Protein AF-A0A0R0GDM1-F1 (afdb_monomer_lite)

Organism: Glycine max (NCBI:txid3847)

pLDDT: mean 88.48, std 14.06, range [34.94, 98.19]

Structure (mmCIF, N/CA/C/O backbone):
data_AF-A0A0R0GDM1-F1
#
_entry.id   AF-A0A0R0GDM1-F1
#
loop_
_atom_site.group_PDB
_atom_site.id
_atom_site.type_symbol
_atom_site.label_atom_id
_atom_site.label_alt_id
_atom_site.label_comp_id
_atom_site.label_asym_id
_atom_site.label_entity_id
_atom_site.label_seq_id
_atom_site.pdbx_PDB_ins_code
_atom_site.Cartn_x
_atom_site.Cartn_y
_atom_site.Cartn_z
_atom_site.occupancy
_atom_site.B_iso_or_equiv
_atom_site.auth_seq_id
_atom_site.auth_comp_id
_atom_site.auth_asym_id
_atom_site.auth_atom_id
_atom_site.pdbx_PDB_model_num
ATOM 1 N N . MET A 1 1 ? -1.460 21.403 3.086 1.00 43.28 1 MET A N 1
ATOM 2 C CA . MET A 1 1 ? -0.921 21.808 1.763 1.00 43.28 1 MET A CA 1
ATOM 3 C C . MET A 1 1 ? 0.591 21.596 1.624 1.00 43.28 1 MET A C 1
ATOM 5 O O . MET A 1 1 ? 0.997 20.978 0.650 1.00 43.28 1 MET A O 1
ATOM 9 N N . GLY A 1 2 ? 1.433 22.015 2.585 1.00 54.34 2 GLY A N 1
ATOM 10 C CA . GLY A 1 2 ? 2.901 21.867 2.478 1.00 54.34 2 GLY A CA 1
ATOM 11 C C . GLY A 1 2 ? 3.421 20.425 2.323 1.00 54.34 2 GLY A C 1
ATOM 12 O O . GLY A 1 2 ? 4.340 20.188 1.543 1.00 54.34 2 GLY A O 1
ATOM 13 N N . ASN A 1 3 ? 2.791 19.447 2.987 1.00 66.56 3 ASN A N 1
ATOM 14 C CA . ASN A 1 3 ? 3.249 18.0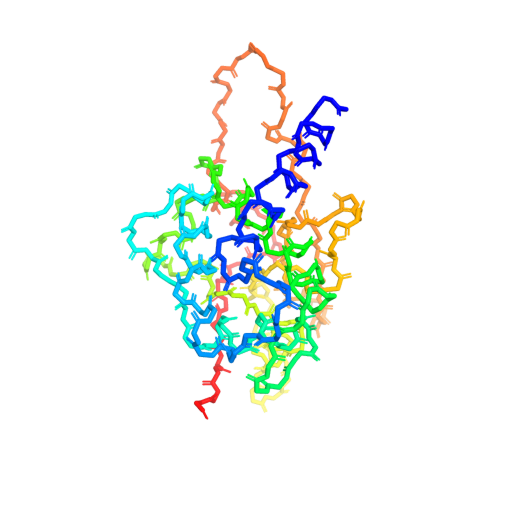50 2.949 1.00 66.56 3 ASN A CA 1
ATOM 15 C C . ASN A 1 3 ? 3.087 17.386 1.577 1.00 66.56 3 ASN A C 1
ATOM 17 O O . ASN A 1 3 ? 3.971 16.641 1.175 1.00 66.56 3 ASN A O 1
ATOM 21 N N . GLN A 1 4 ? 2.008 17.673 0.841 1.00 71.75 4 GLN A N 1
ATOM 22 C CA . GLN A 1 4 ? 1.784 17.089 -0.488 1.00 71.75 4 GLN A CA 1
ATOM 23 C C . GLN A 1 4 ? 2.792 17.615 -1.514 1.00 71.75 4 GLN A C 1
ATOM 25 O O . GLN A 1 4 ? 3.320 16.841 -2.305 1.00 71.75 4 GLN A O 1
ATOM 30 N N . ILE A 1 5 ? 3.117 18.912 -1.465 1.00 77.62 5 ILE A N 1
ATOM 31 C CA . ILE A 1 5 ? 4.129 19.513 -2.348 1.00 77.62 5 ILE A CA 1
ATOM 32 C C . ILE A 1 5 ? 5.517 18.948 -2.028 1.00 77.62 5 ILE A C 1
ATOM 34 O O . ILE A 1 5 ? 6.269 18.602 -2.939 1.00 77.62 5 ILE A O 1
ATOM 38 N N . LEU A 1 6 ? 5.864 18.840 -0.740 1.00 79.31 6 LEU A N 1
ATOM 39 C CA . LEU A 1 6 ? 7.138 18.256 -0.324 1.00 79.31 6 LEU A CA 1
ATOM 40 C C . LEU A 1 6 ? 7.239 16.781 -0.735 1.00 79.31 6 LEU A C 1
ATOM 42 O O . LEU A 1 6 ? 8.280 16.370 -1.245 1.00 79.31 6 LEU A O 1
ATOM 46 N N . LEU A 1 7 ? 6.158 16.014 -0.559 1.00 85.69 7 LEU A N 1
ATOM 47 C CA . LEU A 1 7 ? 6.069 14.623 -1.000 1.00 85.69 7 LEU A CA 1
ATOM 48 C C . LEU A 1 7 ? 6.257 14.513 -2.512 1.00 85.69 7 LEU A C 1
ATOM 50 O O . LEU A 1 7 ? 7.096 13.735 -2.943 1.00 85.69 7 LEU A O 1
ATOM 54 N N . ALA A 1 8 ? 5.562 15.329 -3.309 1.00 90.44 8 ALA A N 1
ATOM 55 C CA . ALA A 1 8 ? 5.689 15.312 -4.767 1.00 90.44 8 ALA A CA 1
ATOM 56 C C . ALA A 1 8 ? 7.124 15.621 -5.226 1.00 90.44 8 ALA A C 1
ATOM 58 O O . ALA A 1 8 ? 7.670 14.922 -6.078 1.00 90.44 8 ALA A O 1
ATOM 59 N N . LYS A 1 9 ? 7.775 16.627 -4.622 1.00 92.06 9 LYS A N 1
ATOM 60 C CA . LYS A 1 9 ? 9.171 16.970 -4.942 1.00 92.06 9 LYS A CA 1
ATOM 61 C C . LYS A 1 9 ? 10.131 15.818 -4.653 1.00 92.06 9 LYS A C 1
ATOM 63 O O . LYS A 1 9 ? 11.017 15.559 -5.465 1.00 92.06 9 LYS A O 1
ATOM 68 N N . ARG A 1 10 ? 9.979 15.149 -3.506 1.00 94.56 10 ARG A N 1
ATOM 69 C CA . ARG A 1 10 ? 10.841 14.015 -3.156 1.00 94.56 10 ARG A CA 1
ATOM 70 C C . ARG A 1 10 ? 10.525 12.784 -4.003 1.00 94.56 10 ARG A C 1
ATOM 72 O O . ARG A 1 10 ? 11.458 12.201 -4.526 1.00 94.56 10 ARG A O 1
ATOM 79 N N . LEU A 1 11 ? 9.250 12.483 -4.254 1.00 95.94 11 LEU A N 1
ATOM 80 C CA . LEU A 1 11 ? 8.819 11.404 -5.150 1.00 95.94 11 LEU A CA 1
ATOM 81 C C . LEU A 1 11 ? 9.495 11.522 -6.519 1.00 95.94 11 LEU A C 1
ATOM 83 O O . LEU A 1 11 ? 10.129 10.571 -6.969 1.00 95.94 11 LEU A O 1
ATOM 87 N N . ILE A 1 12 ? 9.412 12.697 -7.155 1.00 96.44 12 ILE A N 1
ATOM 88 C CA . ILE A 1 12 ? 10.010 12.931 -8.478 1.00 96.44 12 ILE A CA 1
ATOM 89 C C . ILE A 1 12 ? 11.534 12.803 -8.413 1.00 96.44 12 ILE A C 1
ATOM 91 O O . ILE A 1 12 ? 12.134 12.125 -9.249 1.00 96.44 12 ILE A O 1
ATOM 95 N N . LYS A 1 13 ? 12.170 13.438 -7.420 1.00 96.81 13 LYS A N 1
ATOM 96 C CA . LYS A 1 13 ? 13.630 13.421 -7.262 1.00 96.81 13 LYS A CA 1
ATOM 97 C C . LYS A 1 13 ? 14.154 12.003 -7.032 1.00 96.81 13 LYS A C 1
ATOM 99 O O . LYS A 1 13 ? 15.065 11.571 -7.734 1.00 96.81 13 LYS A O 1
ATOM 104 N N . ASP A 1 14 ? 13.589 11.303 -6.058 1.00 97.06 14 ASP A N 1
ATOM 105 C CA . ASP A 1 14 ? 14.031 9.980 -5.631 1.00 97.06 14 ASP A CA 1
ATOM 106 C C . ASP A 1 14 ? 13.776 8.952 -6.743 1.00 97.06 14 ASP A C 1
ATOM 108 O O . ASP A 1 14 ? 14.669 8.173 -7.060 1.00 97.06 14 ASP A O 1
ATOM 112 N N . GLY A 1 15 ? 12.626 9.031 -7.425 1.00 97.25 15 GLY A N 1
ATOM 113 C CA . GLY A 1 15 ? 12.310 8.165 -8.565 1.00 97.25 15 GLY A CA 1
ATOM 114 C C . GLY A 1 15 ? 13.238 8.383 -9.757 1.00 97.25 15 GLY A C 1
ATOM 115 O O . GLY A 1 15 ? 13.769 7.426 -10.310 1.00 97.25 15 GLY A O 1
ATOM 116 N N . THR A 1 16 ? 13.502 9.644 -10.116 1.00 96.44 16 THR A N 1
ATOM 117 C CA . THR A 1 16 ? 14.433 9.975 -11.211 1.00 96.44 16 THR A CA 1
ATOM 118 C C . THR A 1 16 ? 15.841 9.467 -10.912 1.00 96.44 16 THR A C 1
ATOM 120 O O . THR A 1 16 ? 16.521 8.954 -11.800 1.00 96.44 16 THR A O 1
ATOM 123 N N . ASN A 1 17 ? 16.293 9.619 -9.666 1.00 96.75 17 ASN A N 1
ATOM 124 C CA . ASN A 1 17 ? 17.609 9.149 -9.250 1.00 96.75 17 ASN A CA 1
ATOM 125 C C . ASN A 1 17 ? 17.688 7.621 -9.273 1.00 96.75 17 ASN A C 1
ATOM 127 O O . ASN A 1 17 ? 18.646 7.089 -9.824 1.00 96.75 17 ASN A O 1
ATOM 131 N N . LEU A 1 18 ? 16.676 6.933 -8.736 1.00 97.25 18 LEU A N 1
ATOM 132 C CA . LEU A 1 18 ? 16.619 5.474 -8.736 1.00 97.25 18 LEU A CA 1
ATOM 133 C C . LEU A 1 18 ? 16.630 4.921 -10.166 1.00 97.25 18 LEU A C 1
ATOM 135 O O . LEU A 1 18 ? 17.453 4.070 -10.485 1.00 97.25 18 LEU A O 1
ATOM 139 N N . TRP A 1 19 ? 15.797 5.463 -11.059 1.00 97.12 19 TRP A N 1
ATOM 140 C CA . TRP A 1 19 ? 15.777 5.036 -12.459 1.00 97.12 19 TRP A CA 1
ATOM 141 C C . TRP A 1 19 ? 17.130 5.221 -13.155 1.00 97.12 19 TRP A C 1
ATOM 143 O O . TRP A 1 19 ? 17.597 4.313 -13.836 1.00 97.12 19 TRP A O 1
ATOM 153 N N . LYS A 1 20 ? 17.803 6.361 -12.947 1.00 95.38 20 LYS A N 1
ATOM 154 C CA . LYS A 1 20 ? 19.138 6.614 -13.518 1.00 95.38 20 LYS A CA 1
ATOM 155 C C . LYS A 1 20 ? 20.203 5.644 -13.011 1.00 95.38 20 LYS A C 1
ATOM 157 O O . LYS A 1 20 ? 21.112 5.322 -13.766 1.00 95.38 20 LYS A O 1
ATOM 162 N N . VAL A 1 21 ? 20.113 5.212 -11.753 1.00 94.44 21 VAL A N 1
ATOM 163 C CA . VAL A 1 21 ? 21.033 4.216 -11.184 1.00 94.44 21 VAL A CA 1
ATOM 164 C C . VAL A 1 21 ? 20.770 2.843 -11.795 1.00 94.44 21 VAL A C 1
ATOM 166 O O . VAL A 1 21 ? 21.705 2.203 -12.266 1.00 94.44 21 VAL A O 1
ATOM 169 N N . MET A 1 22 ? 19.505 2.421 -11.853 1.00 94.88 22 MET A N 1
ATOM 170 C CA . MET A 1 22 ? 19.143 1.101 -12.380 1.00 94.88 22 MET A CA 1
ATOM 171 C C . MET A 1 22 ? 19.324 0.996 -13.902 1.00 94.88 22 MET A C 1
ATOM 173 O O . MET A 1 22 ? 19.661 -0.065 -14.420 1.00 94.88 22 MET A O 1
ATOM 177 N N . SER A 1 23 ? 19.100 2.091 -14.632 1.00 94.44 23 SER A N 1
ATOM 178 C CA . SER A 1 23 ? 19.230 2.157 -16.087 1.00 94.44 23 SER A CA 1
ATOM 179 C C . SER A 1 23 ? 19.927 3.457 -16.538 1.00 94.44 23 SER A C 1
ATOM 181 O O . SER A 1 23 ? 19.282 4.380 -17.055 1.00 94.44 23 SER A O 1
ATOM 183 N N . PRO A 1 24 ? 21.270 3.524 -16.439 1.00 86.69 24 PRO A N 1
ATOM 184 C CA . PRO A 1 24 ? 22.047 4.710 -16.817 1.00 86.69 24 PRO A CA 1
ATOM 185 C C . PRO A 1 24 ? 21.871 5.145 -18.280 1.00 86.69 24 PRO A C 1
ATOM 187 O O . PRO A 1 24 ? 21.912 6.333 -18.585 1.00 86.69 24 PRO A O 1
ATOM 190 N N . ASN A 1 25 ? 21.632 4.183 -19.175 1.00 87.88 25 ASN A N 1
ATOM 191 C CA . ASN A 1 25 ? 21.468 4.395 -20.619 1.00 87.88 25 ASN A CA 1
ATOM 192 C C . ASN A 1 25 ? 19.997 4.323 -21.078 1.00 87.88 25 ASN A C 1
ATOM 194 O O . ASN A 1 25 ? 19.732 4.197 -22.269 1.00 87.88 25 ASN A O 1
ATOM 198 N N . ASN A 1 26 ? 19.040 4.375 -20.145 1.00 83.31 26 ASN A N 1
ATOM 199 C CA . ASN A 1 26 ? 17.603 4.235 -20.418 1.00 83.31 26 ASN A CA 1
ATOM 200 C C . ASN A 1 26 ? 17.198 2.928 -21.144 1.00 83.31 26 ASN A C 1
ATOM 202 O O . ASN A 1 26 ? 16.260 2.913 -21.940 1.00 83.31 26 ASN A O 1
ATOM 206 N N . HIS A 1 27 ? 17.915 1.834 -20.879 1.00 89.19 27 HIS A N 1
ATOM 207 C CA . HIS A 1 27 ? 17.562 0.505 -21.367 1.00 89.19 27 HIS A CA 1
ATOM 208 C C . HIS A 1 27 ? 16.444 -0.117 -20.528 1.00 89.19 27 HIS A C 1
ATOM 210 O O . HIS A 1 27 ? 16.220 0.228 -19.371 1.00 89.19 27 HIS A O 1
ATOM 216 N N . HIS A 1 28 ? 15.765 -1.100 -21.108 1.00 93.75 28 HIS A N 1
ATOM 217 C CA . HIS A 1 28 ? 14.852 -1.937 -20.347 1.00 93.75 28 HIS A CA 1
ATOM 218 C C . HIS A 1 28 ? 15.646 -2.827 -19.387 1.00 93.75 28 HIS A C 1
ATOM 220 O O . HIS A 1 28 ? 16.652 -3.424 -19.776 1.00 93.75 28 HIS A O 1
ATOM 226 N N . ILE A 1 29 ? 15.183 -2.933 -18.145 1.00 95.25 29 ILE A N 1
ATOM 227 C CA . ILE A 1 29 ? 15.858 -3.711 -17.102 1.00 95.25 29 ILE A CA 1
ATOM 228 C C . ILE A 1 29 ? 15.057 -4.992 -16.863 1.00 95.25 29 ILE A C 1
ATOM 230 O O . ILE A 1 29 ? 13.843 -4.894 -16.689 1.00 95.25 29 ILE A O 1
ATOM 234 N N . PRO A 1 30 ? 15.672 -6.185 -16.815 1.00 96.31 30 PRO A N 1
ATOM 235 C CA . PRO A 1 30 ? 14.983 -7.377 -16.332 1.00 96.31 30 PRO A CA 1
ATOM 236 C C . PRO A 1 30 ? 14.379 -7.131 -14.942 1.00 96.31 30 PRO A C 1
ATOM 238 O O . PRO A 1 30 ? 15.072 -6.638 -14.054 1.00 96.31 30 PRO A O 1
ATOM 241 N N . TRP A 1 31 ? 13.105 -7.471 -14.732 1.00 96.69 31 TRP A N 1
ATOM 242 C CA . TRP A 1 31 ? 12.391 -7.234 -13.471 1.00 96.69 31 TRP A CA 1
ATOM 243 C C . TRP A 1 31 ? 13.176 -7.754 -12.263 1.00 96.69 31 TRP A C 1
ATOM 245 O O . TRP A 1 31 ? 13.327 -7.045 -11.274 1.00 96.69 31 TRP A O 1
ATOM 255 N N . GLU A 1 32 ? 13.735 -8.957 -12.377 1.00 95.25 32 GLU A N 1
ATOM 256 C CA . GLU A 1 32 ? 14.525 -9.611 -11.329 1.00 95.25 32 GLU A CA 1
ATOM 257 C C . GLU A 1 32 ? 15.736 -8.776 -10.889 1.00 95.25 32 GLU A C 1
ATOM 259 O O . GLU A 1 32 ? 16.045 -8.725 -9.701 1.00 95.25 32 GLU A O 1
ATOM 264 N N . ASN A 1 33 ? 16.359 -8.042 -11.816 1.00 94.38 33 ASN A N 1
ATOM 265 C CA . ASN A 1 33 ? 17.487 -7.161 -11.514 1.00 94.38 33 ASN A CA 1
ATOM 266 C C . ASN A 1 33 ? 17.034 -5.857 -10.841 1.00 94.38 33 ASN A C 1
ATOM 268 O O . ASN A 1 33 ? 17.796 -5.260 -10.087 1.00 94.38 33 ASN A O 1
ATOM 272 N N . ALA A 1 34 ? 15.805 -5.405 -11.106 1.00 95.69 34 ALA A N 1
ATOM 273 C CA . ALA A 1 34 ? 15.250 -4.191 -10.508 1.00 95.69 34 ALA A CA 1
ATOM 274 C C . ALA A 1 34 ? 14.719 -4.414 -9.079 1.00 95.69 34 ALA A C 1
ATOM 276 O O . ALA A 1 34 ? 14.646 -3.461 -8.305 1.00 95.69 34 ALA A O 1
ATOM 277 N N . VAL A 1 35 ? 14.350 -5.651 -8.719 1.00 96.12 35 VAL A N 1
ATOM 278 C CA . VAL A 1 35 ? 13.745 -5.992 -7.416 1.00 96.12 35 VAL A CA 1
ATOM 279 C C . VAL A 1 35 ? 14.595 -5.511 -6.241 1.00 96.12 35 VAL A C 1
ATOM 281 O O . VAL A 1 35 ? 14.060 -4.852 -5.352 1.00 96.12 35 VAL A O 1
ATOM 284 N N . TYR A 1 36 ? 15.897 -5.807 -6.256 1.00 95.00 36 TYR A N 1
ATOM 285 C CA . TYR A 1 36 ? 16.806 -5.463 -5.160 1.00 95.00 36 TYR A CA 1
ATOM 286 C C . TYR A 1 36 ? 16.850 -3.945 -4.912 1.00 95.00 36 TYR A C 1
ATOM 288 O O . TYR A 1 36 ? 16.647 -3.481 -3.793 1.00 95.00 36 TYR A O 1
ATOM 296 N N . GLU A 1 37 ? 17.021 -3.163 -5.976 1.00 95.88 37 GLU A N 1
ATOM 297 C CA . GLU A 1 37 ? 17.123 -1.700 -5.913 1.00 95.88 37 GLU A CA 1
ATOM 298 C C . GLU A 1 37 ? 15.801 -1.043 -5.477 1.00 95.88 37 GLU A C 1
ATOM 300 O O . GLU A 1 37 ? 15.782 -0.098 -4.681 1.00 95.88 37 GLU A O 1
ATOM 305 N N . ILE A 1 38 ? 14.670 -1.563 -5.970 1.00 96.81 38 ILE A N 1
ATOM 306 C CA . ILE A 1 38 ? 13.329 -1.104 -5.579 1.00 96.81 38 ILE A CA 1
ATOM 307 C C . ILE A 1 38 ? 13.083 -1.373 -4.092 1.00 96.81 38 ILE A C 1
ATOM 309 O O . ILE A 1 38 ? 12.567 -0.502 -3.385 1.00 96.81 38 ILE A O 1
ATOM 313 N N . GLU A 1 39 ? 13.445 -2.561 -3.614 1.00 96.12 39 GLU A N 1
ATOM 314 C CA . GLU A 1 39 ? 13.302 -2.942 -2.213 1.00 96.12 39 GLU A CA 1
ATOM 315 C C . GLU A 1 39 ? 14.199 -2.103 -1.294 1.00 96.12 39 GLU A C 1
ATOM 317 O O . GLU A 1 39 ? 13.723 -1.599 -0.273 1.00 96.12 39 GLU A O 1
ATOM 322 N N . GLU A 1 40 ? 15.462 -1.880 -1.666 1.00 95.00 40 GLU A N 1
ATOM 323 C CA . GLU A 1 40 ? 16.384 -1.055 -0.881 1.00 95.00 40 GLU A CA 1
ATOM 324 C C . GLU A 1 40 ? 15.848 0.376 -0.721 1.00 95.00 40 GLU A C 1
ATOM 326 O O . GLU A 1 40 ? 15.792 0.912 0.395 1.00 95.00 40 GLU A O 1
ATOM 331 N N . GLN A 1 41 ? 15.371 0.991 -1.813 1.00 96.25 41 GLN A N 1
ATOM 332 C CA . GLN A 1 41 ? 14.764 2.321 -1.724 1.00 96.25 41 GLN A CA 1
ATOM 333 C C . GLN A 1 41 ? 13.456 2.314 -0.934 1.00 96.25 41 GLN A C 1
ATOM 335 O O . GLN A 1 41 ? 13.219 3.244 -0.157 1.00 96.25 41 GLN A O 1
ATOM 340 N N . PHE A 1 42 ? 12.620 1.282 -1.082 1.00 96.56 42 PHE A N 1
ATOM 341 C CA . PHE A 1 42 ? 11.412 1.134 -0.274 1.00 96.56 42 PHE A CA 1
ATOM 342 C C . PHE A 1 42 ? 11.745 1.129 1.222 1.00 96.56 42 PHE A C 1
ATOM 344 O O . PHE A 1 42 ? 11.187 1.940 1.962 1.00 96.56 42 PHE A O 1
ATOM 351 N N . MET A 1 43 ? 12.678 0.281 1.663 1.00 95.56 43 MET A N 1
ATOM 352 C CA . MET A 1 43 ? 13.066 0.164 3.074 1.00 95.56 43 MET A CA 1
ATOM 353 C C . MET A 1 43 ? 13.633 1.476 3.622 1.00 95.56 43 MET A C 1
ATOM 355 O O . MET A 1 43 ? 13.265 1.907 4.721 1.00 95.56 43 MET A O 1
ATOM 359 N N . LYS A 1 44 ? 14.460 2.159 2.822 1.00 95.38 44 LYS A N 1
ATOM 360 C CA . LYS A 1 44 ? 15.020 3.473 3.157 1.00 95.38 44 LYS A CA 1
ATOM 361 C C . LYS A 1 44 ? 13.940 4.537 3.352 1.00 95.38 44 LYS A C 1
ATOM 363 O O . LYS A 1 44 ? 14.022 5.315 4.300 1.00 95.38 44 LYS A O 1
ATOM 368 N N . ILE A 1 45 ? 12.939 4.593 2.470 1.00 95.25 45 ILE A N 1
ATOM 369 C CA . ILE A 1 45 ? 11.842 5.569 2.572 1.00 95.25 45 ILE A CA 1
ATOM 370 C C . ILE A 1 45 ? 10.905 5.206 3.726 1.00 95.25 45 ILE A C 1
ATOM 372 O O . ILE A 1 45 ? 10.498 6.088 4.475 1.00 95.25 45 ILE A O 1
ATOM 376 N N . ALA A 1 46 ? 10.586 3.921 3.882 1.00 94.56 46 ALA A N 1
ATOM 377 C CA . ALA A 1 46 ? 9.694 3.398 4.912 1.00 94.56 46 ALA A CA 1
ATOM 378 C C . ALA A 1 46 ? 10.287 3.441 6.330 1.00 94.56 46 ALA A C 1
ATOM 380 O O . ALA A 1 46 ? 9.585 3.097 7.284 1.00 94.56 46 ALA A O 1
ATOM 381 N N . SER A 1 47 ? 11.554 3.847 6.482 1.00 91.88 47 SER A N 1
ATOM 382 C CA . SER A 1 47 ? 12.299 3.779 7.745 1.00 91.88 47 SER A CA 1
ATOM 383 C C . SER A 1 47 ? 12.172 2.393 8.392 1.00 91.88 47 SER A C 1
ATOM 385 O O . SER A 1 47 ? 11.901 2.267 9.588 1.00 91.88 47 SER A O 1
ATOM 387 N N . CYS A 1 48 ? 12.272 1.339 7.578 1.00 82.50 48 CYS A N 1
ATOM 388 C CA . CYS A 1 48 ? 12.104 -0.045 8.004 1.00 82.50 48 CYS A CA 1
ATOM 389 C C . CYS A 1 48 ? 13.432 -0.790 7.852 1.00 82.50 48 CYS A C 1
ATOM 391 O O . CYS A 1 48 ? 14.018 -0.787 6.775 1.00 82.50 48 CYS A O 1
ATOM 393 N N . CYS A 1 49 ? 13.889 -1.438 8.927 1.00 75.06 49 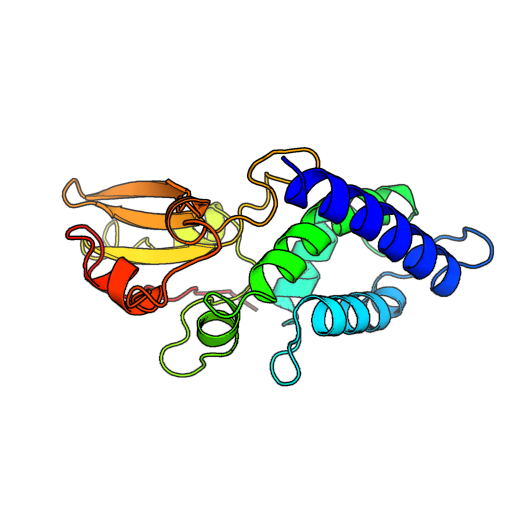CYS A N 1
ATOM 394 C CA . CYS A 1 49 ? 15.158 -2.175 8.939 1.00 75.06 49 CYS A CA 1
ATOM 395 C C . CYS A 1 49 ? 14.981 -3.695 9.076 1.00 75.06 49 CYS A C 1
ATOM 397 O O . CYS A 1 49 ? 15.967 -4.421 9.019 1.00 75.06 49 CYS A O 1
ATOM 399 N N . SER A 1 50 ? 13.759 -4.180 9.323 1.00 81.69 50 SER A N 1
ATOM 400 C CA . SER A 1 50 ? 13.511 -5.580 9.706 1.00 81.69 50 SER A CA 1
ATOM 401 C C . SER A 1 50 ? 12.529 -6.328 8.806 1.00 81.69 50 SER A C 1
ATOM 403 O O . SER A 1 50 ? 12.575 -7.555 8.771 1.00 81.69 50 SER A O 1
ATOM 405 N N . ARG A 1 51 ? 11.644 -5.627 8.087 1.00 89.50 51 ARG A N 1
ATOM 406 C CA . ARG A 1 51 ? 10.637 -6.233 7.209 1.00 89.50 51 ARG A CA 1
ATOM 407 C C . ARG A 1 51 ? 10.900 -5.856 5.752 1.00 89.50 51 ARG A C 1
ATOM 409 O O . ARG A 1 51 ? 10.527 -4.771 5.309 1.00 89.50 51 ARG A O 1
ATOM 416 N N . SER A 1 52 ? 11.497 -6.794 5.027 1.00 91.06 52 SER A N 1
ATOM 417 C CA . SER A 1 52 ? 11.621 -6.768 3.571 1.00 91.06 52 SER A CA 1
ATOM 418 C C . SER A 1 52 ? 10.269 -7.008 2.882 1.00 91.06 52 SER A C 1
ATOM 420 O O . SER A 1 52 ? 9.275 -7.389 3.520 1.00 91.06 52 SER A O 1
ATOM 422 N N . LEU A 1 53 ? 10.213 -6.757 1.575 1.00 94.81 53 LEU A N 1
ATOM 423 C CA . LEU A 1 53 ? 9.051 -7.060 0.751 1.00 94.81 53 LEU A CA 1
ATOM 424 C C . LEU A 1 53 ? 8.967 -8.571 0.528 1.00 94.81 53 LEU A C 1
ATOM 426 O O . LEU A 1 53 ? 9.939 -9.237 0.178 1.00 94.81 53 LEU A O 1
ATOM 430 N N . SER A 1 54 ? 7.777 -9.137 0.719 1.00 94.38 54 SER A N 1
ATOM 431 C CA . SER A 1 54 ? 7.561 -10.550 0.412 1.00 94.38 54 SER A CA 1
ATOM 432 C C . SER A 1 54 ? 7.514 -10.787 -1.106 1.00 94.38 54 SER A C 1
ATOM 434 O O . SER A 1 54 ? 7.189 -9.869 -1.868 1.00 94.38 54 SER A O 1
ATOM 436 N N . PRO A 1 55 ? 7.729 -12.029 -1.582 1.00 94.75 55 PRO A N 1
ATOM 437 C CA . PRO A 1 55 ? 7.524 -12.372 -2.991 1.00 94.75 55 PRO A CA 1
ATOM 438 C C . PRO A 1 55 ? 6.135 -11.981 -3.518 1.00 94.75 55 PRO A C 1
ATOM 440 O O . PRO A 1 55 ? 5.992 -11.582 -4.674 1.00 94.75 55 PRO A O 1
ATOM 443 N N . GLN A 1 56 ? 5.104 -12.044 -2.671 1.00 94.69 56 GLN A N 1
ATOM 444 C CA . GLN A 1 56 ? 3.748 -11.638 -3.036 1.00 94.69 56 GLN A CA 1
ATOM 445 C C . GLN A 1 56 ? 3.612 -10.115 -3.171 1.00 94.69 56 GLN A C 1
ATOM 447 O O . GLN A 1 56 ? 2.924 -9.651 -4.081 1.00 94.69 56 GLN A O 1
ATOM 452 N N . ASP A 1 57 ? 4.300 -9.344 -2.325 1.00 96.38 57 ASP A N 1
ATOM 453 C CA . ASP A 1 57 ? 4.361 -7.883 -2.448 1.00 96.38 57 ASP A CA 1
ATOM 454 C C . ASP A 1 57 ? 5.040 -7.487 -3.765 1.00 96.38 57 ASP A C 1
ATOM 456 O O . ASP A 1 57 ? 4.506 -6.677 -4.523 1.00 96.38 57 ASP A O 1
ATOM 460 N N . LEU A 1 58 ? 6.166 -8.128 -4.091 1.00 96.62 58 LEU A N 1
ATOM 461 C CA . LEU A 1 58 ? 6.895 -7.911 -5.343 1.00 96.62 58 LEU A CA 1
ATOM 462 C C . LEU A 1 58 ? 6.065 -8.305 -6.572 1.00 96.62 58 LEU A C 1
ATOM 464 O O . LEU A 1 58 ? 6.030 -7.570 -7.558 1.00 96.62 58 LEU A O 1
ATOM 468 N N . ASN A 1 59 ? 5.342 -9.427 -6.519 1.00 95.75 59 ASN A N 1
ATOM 469 C CA . ASN A 1 59 ? 4.463 -9.834 -7.615 1.00 95.75 59 ASN A CA 1
ATOM 470 C C . ASN A 1 59 ? 3.316 -8.833 -7.831 1.00 95.75 59 ASN A C 1
ATOM 472 O O . ASN A 1 59 ? 2.952 -8.553 -8.975 1.00 95.75 59 ASN A O 1
ATOM 476 N N . LEU A 1 60 ? 2.765 -8.258 -6.757 1.00 96.06 60 LEU A N 1
ATOM 477 C CA . LEU A 1 60 ? 1.780 -7.188 -6.883 1.00 96.06 60 LEU A CA 1
ATOM 478 C C . LEU A 1 60 ? 2.400 -5.918 -7.478 1.00 96.06 60 LEU A C 1
ATOM 480 O O . LEU A 1 60 ? 1.809 -5.333 -8.383 1.00 96.06 60 LEU A O 1
ATOM 484 N N . LEU A 1 61 ? 3.592 -5.513 -7.031 1.00 97.81 61 LEU A N 1
ATOM 485 C CA . LEU A 1 61 ? 4.296 -4.359 -7.597 1.00 97.81 61 LEU A CA 1
ATOM 486 C C . LEU A 1 61 ? 4.563 -4.531 -9.094 1.00 97.81 61 LEU A C 1
ATOM 488 O O . LEU A 1 61 ? 4.319 -3.602 -9.864 1.00 97.81 61 LEU A O 1
ATOM 492 N N . ARG A 1 62 ? 4.960 -5.732 -9.526 1.00 97.12 62 ARG A N 1
ATOM 493 C CA . ARG A 1 62 ? 5.113 -6.071 -10.947 1.00 97.12 62 ARG A CA 1
ATOM 494 C C . ARG A 1 62 ? 3.808 -5.881 -11.728 1.00 97.12 62 ARG A C 1
ATOM 496 O O . ARG A 1 62 ? 3.810 -5.290 -12.807 1.00 97.12 62 ARG A O 1
ATOM 503 N N . ARG A 1 63 ? 2.673 -6.316 -11.163 1.00 96.69 63 ARG A N 1
ATOM 504 C CA . ARG A 1 63 ? 1.337 -6.107 -11.759 1.00 96.69 63 ARG A CA 1
ATOM 505 C C . ARG A 1 63 ? 0.964 -4.625 -11.837 1.00 96.69 63 ARG A C 1
ATOM 507 O O . ARG A 1 63 ? 0.429 -4.206 -12.857 1.00 96.69 63 ARG A O 1
ATOM 514 N N . ILE A 1 64 ? 1.271 -3.834 -10.806 1.00 97.19 64 ILE A N 1
ATOM 515 C CA . ILE A 1 64 ? 1.035 -2.378 -10.791 1.00 97.19 64 ILE A CA 1
ATOM 516 C C . ILE A 1 64 ? 1.888 -1.671 -11.851 1.00 97.19 64 ILE A C 1
ATOM 518 O O . ILE A 1 64 ? 1.392 -0.793 -12.554 1.00 97.19 64 ILE A O 1
ATOM 522 N N . ALA A 1 65 ? 3.151 -2.077 -12.005 1.00 96.94 65 ALA A N 1
ATOM 523 C CA . ALA A 1 65 ? 4.034 -1.575 -13.055 1.00 96.94 65 ALA A CA 1
ATOM 524 C C . ALA A 1 65 ? 3.488 -1.883 -14.463 1.00 96.94 65 ALA A C 1
ATOM 526 O O . ALA A 1 65 ? 3.757 -1.152 -15.420 1.00 96.94 65 ALA A O 1
ATOM 527 N N . GLY A 1 66 ? 2.727 -2.975 -14.596 1.00 96.31 66 GLY A N 1
ATOM 528 C CA . GLY A 1 66 ? 2.252 -3.494 -15.874 1.00 96.31 66 GLY A CA 1
ATOM 529 C C . GLY A 1 66 ? 3.372 -4.113 -16.712 1.00 96.31 66 GLY A C 1
ATOM 530 O O . GLY A 1 66 ? 3.254 -4.162 -17.934 1.00 96.31 66 GLY A O 1
ATOM 531 N N . CYS A 1 67 ? 4.466 -4.542 -16.076 1.00 95.00 67 CYS A N 1
ATOM 532 C CA . CYS A 1 67 ? 5.576 -5.212 -16.745 1.00 95.00 67 CYS A CA 1
ATOM 533 C C . CYS A 1 67 ? 5.516 -6.731 -16.549 1.00 95.00 67 CYS A C 1
ATOM 535 O O . CYS A 1 67 ? 4.953 -7.225 -15.573 1.00 95.00 67 CYS A O 1
ATOM 537 N N . GLN A 1 68 ? 6.123 -7.468 -17.479 1.00 91.88 68 GLN A N 1
ATOM 538 C CA . GLN A 1 68 ? 6.317 -8.916 -17.369 1.00 91.88 68 GLN A CA 1
ATOM 539 C C . GLN A 1 68 ? 7.774 -9.195 -16.988 1.00 91.88 68 GLN A C 1
ATOM 541 O O . GLN A 1 68 ? 8.135 -9.101 -15.818 1.00 91.88 68 GLN A O 1
ATOM 546 N N . GLU A 1 69 ? 8.620 -9.467 -17.978 1.00 94.62 69 GLU A N 1
ATOM 547 C CA . GLU A 1 69 ? 10.040 -9.773 -17.780 1.00 94.62 69 GLU A CA 1
ATOM 548 C C . GLU A 1 69 ? 10.913 -8.521 -17.712 1.00 94.62 69 GLU A C 1
ATOM 550 O O . GLU A 1 69 ? 11.917 -8.520 -17.011 1.00 94.62 69 GLU A O 1
ATOM 555 N N . TYR A 1 70 ? 10.523 -7.445 -18.400 1.00 96.62 70 TYR A N 1
ATOM 556 C CA . TYR A 1 70 ? 11.319 -6.226 -18.521 1.00 96.62 70 TYR A CA 1
ATOM 557 C C . TYR A 1 70 ? 10.560 -4.995 -18.036 1.00 96.62 70 TYR A C 1
ATOM 559 O O . TYR A 1 70 ? 9.411 -4.768 -18.413 1.00 96.62 70 TYR A O 1
ATOM 567 N N . LEU A 1 71 ? 11.240 -4.180 -17.238 1.00 97.56 71 LEU A N 1
ATOM 568 C CA . LEU A 1 71 ? 10.786 -2.901 -16.722 1.00 97.56 71 LEU A CA 1
ATOM 569 C C . LEU A 1 71 ? 11.273 -1.771 -17.640 1.00 97.56 71 LEU A C 1
ATOM 571 O O . LEU A 1 71 ? 12.477 -1.566 -17.812 1.00 97.56 71 LEU A O 1
ATOM 575 N N . THR A 1 72 ? 10.329 -1.035 -18.223 1.00 96.44 72 THR A N 1
ATOM 576 C CA . THR A 1 72 ? 10.592 0.232 -18.924 1.00 96.44 72 THR A CA 1
ATOM 577 C C . THR A 1 72 ? 10.479 1.416 -17.962 1.00 96.44 72 THR A C 1
ATOM 579 O O . THR A 1 72 ? 9.937 1.274 -16.862 1.00 96.44 72 THR A O 1
ATOM 582 N N . GLN A 1 73 ? 10.920 2.604 -18.388 1.00 96.44 73 GLN A N 1
ATOM 583 C CA . GLN A 1 73 ? 10.753 3.824 -17.594 1.00 96.44 73 GLN A CA 1
ATOM 584 C C . GLN A 1 73 ? 9.273 4.099 -17.282 1.00 96.44 73 GLN A C 1
ATOM 586 O O . GLN A 1 73 ? 8.934 4.423 -16.148 1.00 96.44 73 GLN A O 1
ATOM 591 N N . GLU A 1 74 ? 8.373 3.897 -18.249 1.00 96.62 74 GLU A N 1
ATOM 592 C CA . GLU A 1 74 ? 6.932 4.094 -18.048 1.00 96.62 74 GLU A CA 1
ATOM 593 C C . GLU A 1 74 ? 6.365 3.110 -17.009 1.00 96.62 74 GLU A C 1
ATOM 595 O O . GLU A 1 74 ? 5.566 3.487 -16.148 1.00 96.62 74 GLU A O 1
ATOM 600 N N . ASN A 1 75 ? 6.792 1.842 -17.051 1.00 97.75 75 ASN A N 1
ATOM 601 C CA . ASN A 1 75 ? 6.383 0.855 -16.048 1.00 97.75 75 ASN A CA 1
ATOM 602 C C . ASN A 1 75 ? 6.900 1.230 -14.655 1.00 97.75 75 ASN A C 1
ATOM 604 O O . ASN A 1 75 ? 6.164 1.132 -13.670 1.00 97.75 75 ASN A O 1
ATOM 608 N N . PHE A 1 76 ? 8.157 1.675 -14.579 1.00 98.00 76 PHE A N 1
ATOM 609 C CA . PHE A 1 76 ? 8.756 2.140 -13.337 1.00 98.00 76 PHE A CA 1
ATOM 610 C C . PHE A 1 76 ? 8.002 3.344 -12.770 1.00 98.00 76 PHE A C 1
ATOM 612 O O . PHE A 1 76 ? 7.685 3.348 -11.586 1.00 98.00 76 PHE A O 1
ATOM 619 N N . GLU A 1 77 ? 7.643 4.328 -13.595 1.00 97.19 77 GLU A N 1
ATOM 620 C CA . GLU A 1 77 ? 6.876 5.499 -13.160 1.00 9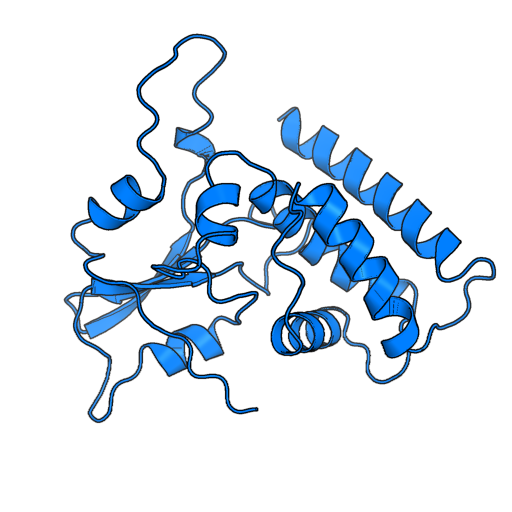7.19 77 GLU A CA 1
ATOM 621 C C . GLU A 1 77 ? 5.509 5.104 -12.579 1.00 97.19 77 GLU A C 1
ATOM 623 O O . GLU A 1 77 ? 5.135 5.604 -11.513 1.00 97.19 77 GLU A O 1
ATOM 628 N N . LYS A 1 78 ? 4.795 4.155 -13.206 1.00 97.75 78 LYS A N 1
ATOM 629 C CA . LYS A 1 78 ? 3.521 3.613 -12.686 1.00 97.75 78 LYS A CA 1
ATOM 630 C C . LYS A 1 78 ? 3.693 2.948 -11.320 1.00 97.75 78 LYS A C 1
ATOM 632 O O . LYS A 1 78 ? 2.933 3.243 -10.394 1.00 97.75 78 LYS A O 1
ATOM 637 N N . LEU A 1 79 ? 4.707 2.091 -11.184 1.00 98.00 79 LEU A N 1
ATOM 638 C CA . LEU A 1 79 ? 5.063 1.446 -9.918 1.00 98.00 79 LEU A CA 1
ATOM 639 C C . LEU A 1 79 ? 5.429 2.478 -8.853 1.00 98.00 79 LEU A C 1
ATOM 641 O O . LEU A 1 79 ? 4.924 2.422 -7.734 1.00 98.00 79 LEU A O 1
ATOM 645 N N . TRP A 1 80 ? 6.281 3.438 -9.198 1.00 98.19 80 TRP A N 1
ATOM 646 C CA . TRP A 1 80 ? 6.840 4.404 -8.263 1.00 98.19 80 TRP A CA 1
ATOM 647 C C . TRP A 1 80 ? 5.790 5.375 -7.733 1.00 98.19 80 TRP A C 1
ATOM 649 O O . TRP A 1 80 ? 5.752 5.658 -6.533 1.00 98.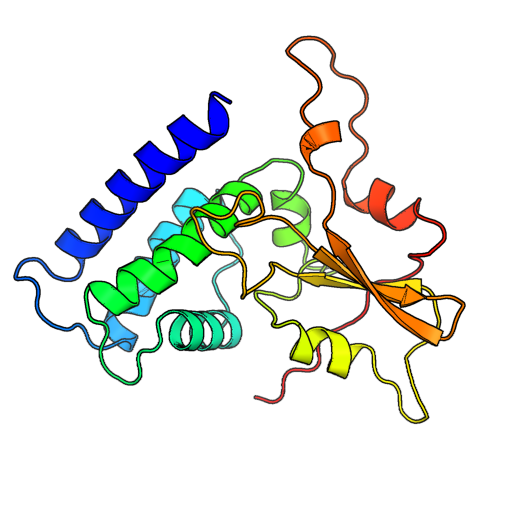19 80 TRP A O 1
ATOM 659 N N . CYS A 1 81 ? 4.875 5.819 -8.599 1.00 97.44 81 CYS A N 1
ATOM 660 C CA . CYS A 1 81 ? 3.747 6.659 -8.202 1.00 97.44 81 CYS A CA 1
ATOM 661 C C . CYS A 1 81 ? 2.818 5.969 -7.193 1.00 97.44 81 CYS A C 1
ATOM 663 O O . CYS A 1 81 ? 2.102 6.658 -6.464 1.00 97.44 81 CYS A O 1
ATOM 665 N N . TRP A 1 82 ? 2.821 4.635 -7.128 1.00 98.00 82 TRP A N 1
ATOM 666 C CA . TRP A 1 82 ? 2.103 3.879 -6.104 1.00 98.00 82 TRP A CA 1
ATOM 667 C C . TRP A 1 82 ? 2.966 3.577 -4.871 1.00 98.00 82 TRP A C 1
ATOM 669 O O . TRP A 1 82 ? 2.548 3.832 -3.742 1.00 98.00 82 TRP A O 1
ATOM 679 N N . LEU A 1 83 ? 4.183 3.067 -5.080 1.00 97.94 83 LEU A N 1
ATOM 680 C CA . LEU A 1 83 ? 5.069 2.592 -4.018 1.00 97.94 83 LEU A CA 1
ATOM 681 C C . LEU A 1 83 ? 5.562 3.727 -3.118 1.00 97.94 83 LEU A C 1
ATOM 683 O O . LEU A 1 83 ? 5.611 3.563 -1.900 1.00 97.94 83 LEU A O 1
ATOM 687 N N . TYR A 1 84 ? 5.905 4.884 -3.689 1.00 97.19 84 TYR A N 1
ATOM 688 C CA . TYR A 1 84 ? 6.493 5.978 -2.918 1.00 97.19 84 TYR A CA 1
ATOM 689 C C . TYR A 1 84 ? 5.540 6.540 -1.852 1.00 97.19 84 TYR A C 1
ATOM 691 O O . TYR A 1 84 ? 5.945 6.628 -0.690 1.00 97.19 84 TYR A O 1
ATOM 699 N N . PRO A 1 85 ? 4.271 6.882 -2.168 1.00 94.94 85 PRO A N 1
ATOM 700 C CA . PRO A 1 85 ? 3.318 7.299 -1.142 1.00 94.94 85 PRO A CA 1
ATOM 701 C C . PRO A 1 85 ? 3.089 6.235 -0.062 1.00 94.94 85 PRO A C 1
ATOM 703 O O . PRO A 1 85 ? 2.994 6.583 1.113 1.00 94.94 85 PRO A O 1
ATOM 706 N N . VAL A 1 86 ? 3.042 4.951 -0.436 1.00 95.62 86 VAL A N 1
ATOM 707 C CA . VAL A 1 86 ? 2.898 3.837 0.518 1.00 95.62 86 VAL A CA 1
ATOM 708 C C . VAL A 1 86 ? 4.095 3.784 1.469 1.00 95.62 86 VAL A C 1
ATOM 710 O O . VAL A 1 86 ? 3.908 3.807 2.684 1.00 95.62 86 VAL A O 1
ATOM 713 N N . ALA A 1 87 ? 5.320 3.798 0.940 1.00 95.81 87 ALA A N 1
ATOM 714 C CA . ALA A 1 87 ? 6.541 3.806 1.743 1.00 95.81 87 ALA A CA 1
ATOM 715 C C . ALA A 1 87 ? 6.588 5.020 2.685 1.00 95.81 87 ALA A C 1
ATOM 717 O O . ALA A 1 87 ? 6.873 4.890 3.872 1.00 95.81 87 ALA A O 1
ATOM 718 N N . PHE A 1 88 ? 6.229 6.202 2.184 1.00 93.06 88 PHE A N 1
ATOM 719 C CA . PHE A 1 88 ? 6.203 7.430 2.975 1.00 93.06 88 PHE A CA 1
ATOM 720 C C . PHE A 1 88 ? 5.172 7.408 4.111 1.00 93.06 88 PHE A C 1
ATOM 722 O O . PHE A 1 88 ? 5.397 7.996 5.170 1.00 93.06 88 PHE A O 1
ATOM 729 N N . ILE A 1 89 ? 4.020 6.769 3.903 1.00 91.12 89 ILE A N 1
ATOM 730 C CA . ILE A 1 89 ? 3.026 6.579 4.964 1.00 91.12 89 ILE A CA 1
ATOM 731 C C . ILE A 1 89 ? 3.519 5.544 5.979 1.00 91.12 89 ILE A C 1
ATOM 733 O O . ILE A 1 89 ? 3.364 5.765 7.179 1.00 91.12 89 ILE A O 1
ATOM 737 N N . ILE A 1 90 ? 4.184 4.476 5.529 1.00 93.19 90 ILE A N 1
ATOM 738 C CA . ILE A 1 90 ? 4.804 3.483 6.419 1.00 93.19 90 ILE A CA 1
ATOM 739 C C . ILE A 1 90 ? 5.898 4.096 7.293 1.00 93.19 90 ILE A C 1
ATOM 741 O O . ILE A 1 90 ? 6.032 3.706 8.448 1.00 93.19 90 ILE A O 1
ATOM 745 N N . SER A 1 91 ? 6.618 5.105 6.802 1.00 92.06 91 SER A N 1
ATOM 746 C CA . SER A 1 91 ? 7.666 5.802 7.559 1.00 92.06 91 SER A CA 1
ATOM 747 C C . SER A 1 91 ? 7.161 6.582 8.780 1.00 92.06 91 SER A C 1
ATOM 749 O O . SER A 1 91 ? 7.959 7.215 9.471 1.00 92.06 91 SER A O 1
ATOM 751 N N . ARG A 1 92 ? 5.845 6.645 9.005 1.00 88.81 92 ARG A N 1
ATOM 752 C CA . ARG A 1 92 ? 5.236 7.411 10.095 1.00 88.81 92 ARG A CA 1
ATOM 753 C C . ARG A 1 92 ? 5.160 6.593 11.368 1.00 88.81 92 ARG A C 1
ATOM 755 O O . ARG A 1 92 ? 4.761 5.436 11.321 1.00 88.81 92 ARG A O 1
ATOM 762 N N . ASP A 1 93 ? 5.416 7.239 12.502 1.00 87.25 93 ASP A N 1
ATOM 763 C CA . ASP A 1 93 ? 5.478 6.607 13.829 1.00 87.25 93 ASP A CA 1
ATOM 764 C C . ASP A 1 93 ? 4.211 5.833 14.226 1.00 87.25 93 ASP A C 1
ATOM 766 O O . ASP A 1 93 ? 4.265 4.961 15.083 1.00 87.25 93 ASP A O 1
ATOM 770 N N . TRP A 1 94 ? 3.069 6.113 13.597 1.00 84.94 94 TRP A N 1
ATOM 771 C CA . TRP A 1 94 ? 1.797 5.439 13.865 1.00 84.94 94 TRP A CA 1
ATOM 772 C C . TRP A 1 94 ? 1.456 4.317 12.857 1.00 84.94 94 TRP A C 1
ATOM 774 O O . TRP A 1 94 ? 0.600 3.490 13.163 1.00 84.94 94 TRP A O 1
ATOM 784 N N . ILE A 1 95 ? 2.130 4.231 11.694 1.00 90.31 95 ILE A N 1
ATOM 785 C CA . ILE A 1 95 ? 2.052 3.057 10.789 1.00 90.31 95 ILE A CA 1
ATOM 786 C C . ILE A 1 95 ? 3.229 2.121 10.994 1.00 90.31 95 ILE A C 1
ATOM 788 O O . ILE A 1 95 ? 3.046 0.907 10.995 1.00 90.31 95 ILE A O 1
ATOM 792 N N . ASN A 1 96 ? 4.439 2.658 11.131 1.00 91.50 96 ASN A N 1
ATOM 793 C CA . ASN A 1 96 ? 5.662 1.870 11.190 1.00 91.50 96 ASN A CA 1
ATOM 794 C C . ASN A 1 96 ? 5.563 0.719 12.216 1.00 91.50 96 ASN A C 1
ATOM 796 O O . ASN A 1 96 ? 5.869 -0.416 11.842 1.00 91.50 96 ASN A O 1
ATOM 800 N N . PRO A 1 97 ? 5.019 0.924 13.440 1.00 90.56 97 PRO A N 1
ATOM 801 C CA . PRO A 1 97 ? 4.838 -0.164 14.398 1.00 90.56 97 PRO A CA 1
ATOM 802 C C . PRO A 1 97 ? 3.864 -1.247 13.925 1.00 90.56 97 PRO A C 1
ATOM 804 O O . PRO A 1 97 ? 4.140 -2.425 14.125 1.00 90.56 97 PRO A O 1
ATOM 807 N N . ILE A 1 98 ? 2.746 -0.895 13.274 1.00 91.81 98 ILE A N 1
ATOM 808 C CA . ILE A 1 98 ? 1.784 -1.894 12.770 1.00 91.81 98 ILE A CA 1
ATOM 809 C C . ILE A 1 98 ? 2.273 -2.598 11.501 1.00 91.81 98 ILE A C 1
ATOM 811 O O . ILE A 1 98 ? 1.957 -3.769 11.296 1.00 91.81 98 ILE A O 1
ATOM 815 N N . TRP A 1 99 ? 3.072 -1.924 10.669 1.00 93.81 99 TRP A N 1
ATOM 816 C CA . TRP A 1 99 ? 3.753 -2.550 9.537 1.00 93.81 99 TRP A CA 1
ATOM 817 C C . TRP A 1 99 ? 4.796 -3.562 10.018 1.00 93.81 99 TRP A C 1
ATOM 819 O O . TRP A 1 99 ? 4.863 -4.670 9.496 1.00 93.81 99 TRP A O 1
ATOM 829 N N . ASN A 1 100 ? 5.579 -3.223 11.041 1.00 91.94 100 ASN A N 1
ATOM 830 C CA . ASN A 1 100 ? 6.627 -4.103 11.565 1.00 91.94 100 ASN A CA 1
ATOM 831 C C . ASN A 1 100 ? 6.116 -5.159 12.556 1.00 91.94 100 ASN A C 1
ATOM 833 O O . ASN A 1 100 ? 6.860 -6.066 12.924 1.00 91.94 100 ASN A O 1
ATOM 837 N N . SER A 1 101 ? 4.861 -5.064 12.995 1.00 91.38 101 SER A N 1
ATOM 838 C CA . SER A 1 101 ? 4.299 -6.007 13.955 1.00 91.38 101 SER A CA 1
ATOM 839 C C . SER A 1 101 ? 4.117 -7.395 13.339 1.00 91.38 101 SER A C 1
ATOM 841 O O . SER A 1 101 ? 3.491 -7.556 12.290 1.00 91.38 101 SER A O 1
ATOM 843 N N . THR A 1 102 ? 4.646 -8.410 14.020 1.00 89.06 102 THR A N 1
ATOM 844 C CA . THR A 1 102 ? 4.508 -9.828 13.652 1.00 89.06 102 THR A CA 1
ATOM 845 C C . THR A 1 102 ? 3.486 -10.561 14.520 1.00 89.06 102 THR A C 1
ATOM 847 O O . THR A 1 102 ? 2.912 -11.554 14.077 1.00 89.06 102 THR A O 1
ATOM 850 N N . SER A 1 103 ? 3.210 -10.060 15.729 1.00 89.31 103 SER A N 1
ATOM 851 C CA . SER A 1 103 ? 2.227 -10.623 16.655 1.00 89.31 103 SER A CA 1
ATOM 852 C C . SER A 1 103 ? 1.476 -9.509 17.409 1.00 89.31 103 SER A C 1
ATOM 854 O O . SER A 1 103 ? 2.031 -8.934 18.346 1.00 89.31 103 SER A O 1
ATOM 856 N N . PRO A 1 104 ? 0.232 -9.182 17.007 1.00 90.12 104 PRO A N 1
ATOM 857 C CA . PRO A 1 104 ? -0.447 -9.692 15.818 1.00 90.12 104 PRO A CA 1
ATOM 858 C C . PRO A 1 104 ? 0.090 -9.021 14.544 1.00 90.12 104 PRO A C 1
ATOM 860 O O . PRO A 1 104 ? 0.386 -7.833 14.531 1.00 90.12 104 PRO A O 1
ATOM 863 N N . LYS A 1 105 ? 0.158 -9.755 13.431 1.00 92.12 105 LYS A N 1
ATOM 864 C CA . LYS A 1 105 ? 0.444 -9.145 12.126 1.00 92.12 105 LYS A CA 1
ATOM 865 C C . LYS A 1 105 ? -0.752 -8.298 11.676 1.00 92.12 105 LYS A C 1
ATOM 867 O O . LYS A 1 105 ? -1.803 -8.856 11.371 1.00 92.12 105 LYS A O 1
ATOM 872 N N . TRP A 1 106 ? -0.612 -6.972 11.701 1.00 93.94 106 TRP A N 1
ATOM 873 C CA . TRP A 1 106 ? -1.693 -6.023 11.382 1.00 93.94 106 TRP A CA 1
ATOM 874 C C . TRP A 1 106 ? -1.829 -5.774 9.880 1.00 93.94 106 TRP A C 1
ATOM 876 O O . TRP A 1 106 ? -2.935 -5.746 9.346 1.00 93.94 106 TRP A O 1
ATOM 886 N N . ILE A 1 107 ? -0.698 -5.583 9.196 1.00 94.75 107 ILE A N 1
ATOM 887 C CA . ILE A 1 107 ? -0.652 -5.391 7.746 1.00 94.75 107 ILE A CA 1
ATOM 888 C C . ILE A 1 107 ? -0.016 -6.631 7.127 1.00 94.75 107 ILE A C 1
ATOM 890 O O . ILE A 1 107 ? 1.188 -6.863 7.257 1.00 94.75 107 ILE A O 1
ATOM 894 N N . GLU A 1 108 ? -0.816 -7.437 6.436 1.00 93.75 108 GLU A N 1
ATOM 895 C CA . GLU A 1 108 ? -0.350 -8.704 5.860 1.00 93.75 108 GLU A CA 1
ATOM 896 C C . GLU A 1 108 ? 0.669 -8.512 4.725 1.00 93.75 108 GLU A C 1
ATOM 898 O O . GLU A 1 108 ? 1.535 -9.365 4.526 1.00 93.75 108 GLU A O 1
ATOM 903 N N . GLY A 1 109 ? 0.633 -7.352 4.069 1.00 94.94 109 GLY A N 1
ATOM 904 C CA . GLY A 1 109 ? 1.484 -6.961 2.949 1.00 94.94 109 GLY A CA 1
ATOM 905 C C . GLY A 1 109 ? 0.746 -5.966 2.057 1.00 94.94 109 GLY A C 1
ATOM 906 O O . GLY A 1 109 ? -0.234 -5.340 2.474 1.00 94.94 109 GLY A O 1
ATOM 907 N N . PHE A 1 110 ? 1.191 -5.839 0.818 1.00 96.50 110 PHE A N 1
ATOM 908 C CA . PHE A 1 110 ? 0.467 -5.126 -0.223 1.00 96.50 110 PHE A CA 1
ATOM 909 C C . PHE A 1 110 ? -0.561 -6.066 -0.819 1.00 96.50 110 PHE A C 1
ATOM 911 O O . PHE A 1 110 ? -0.181 -6.985 -1.532 1.00 96.50 110 PHE A O 1
ATOM 918 N N . ILE A 1 111 ? -1.840 -5.863 -0.506 1.00 95.69 111 ILE A N 1
ATOM 919 C CA . ILE A 1 111 ? -2.936 -6.743 -0.923 1.00 95.69 111 ILE A CA 1
ATOM 920 C C . ILE A 1 111 ? -3.954 -5.991 -1.780 1.00 95.69 111 ILE A C 1
ATOM 922 O O . ILE A 1 111 ? -4.220 -4.805 -1.547 1.00 95.69 111 ILE A O 1
ATOM 926 N N . THR A 1 112 ? -4.534 -6.669 -2.768 1.00 96.00 112 THR A N 1
ATOM 927 C CA . THR A 1 112 ? -5.601 -6.082 -3.585 1.00 96.00 112 THR A CA 1
ATOM 928 C C . THR A 1 112 ? -6.923 -6.037 -2.823 1.00 96.00 112 THR A C 1
ATOM 930 O O . THR A 1 112 ? -7.080 -6.609 -1.739 1.00 96.00 112 THR A O 1
ATOM 933 N N . LYS A 1 113 ? -7.898 -5.322 -3.389 1.00 96.19 113 LYS A N 1
ATOM 934 C CA . LYS A 1 113 ? -9.262 -5.330 -2.862 1.00 96.19 113 LYS A CA 1
ATOM 935 C C . LYS A 1 113 ? -9.833 -6.751 -2.916 1.00 96.19 113 LYS A C 1
ATOM 937 O O . LYS A 1 113 ? -10.357 -7.220 -1.917 1.00 96.19 113 LYS A O 1
ATOM 942 N N . GLU A 1 114 ? -9.654 -7.432 -4.037 1.00 94.94 114 GLU A N 1
ATOM 943 C CA . GLU A 1 114 ? -10.186 -8.767 -4.311 1.00 94.94 114 GLU A CA 1
ATOM 944 C C . GLU A 1 114 ? -9.576 -9.818 -3.370 1.00 94.94 114 GLU A C 1
ATOM 946 O O . GLU A 1 114 ? -10.298 -10.661 -2.846 1.00 94.94 114 GLU A O 1
ATOM 951 N N . GLU A 1 115 ? -8.270 -9.737 -3.079 1.00 94.69 115 GLU A N 1
ATOM 952 C CA . GLU A 1 115 ? -7.622 -10.612 -2.087 1.00 94.69 115 GLU A CA 1
ATOM 953 C C . GLU A 1 115 ? -8.199 -10.410 -0.679 1.00 94.69 115 GLU A C 1
ATOM 955 O O . GLU A 1 115 ? -8.427 -11.378 0.052 1.00 94.69 115 GLU A O 1
ATOM 960 N N . ALA A 1 116 ? -8.451 -9.153 -0.295 1.00 95.06 116 ALA A N 1
ATOM 961 C CA . ALA A 1 116 ? -9.054 -8.834 0.994 1.00 95.06 116 ALA A CA 1
ATOM 962 C C . ALA A 1 116 ? -10.502 -9.337 1.075 1.00 95.06 116 ALA A C 1
ATOM 964 O O . ALA A 1 116 ? -10.873 -9.966 2.061 1.00 95.06 116 ALA A O 1
ATOM 965 N N . GLU A 1 117 ? -11.307 -9.100 0.037 1.00 94.94 117 GLU A N 1
ATOM 966 C CA . GLU A 1 117 ? -12.695 -9.566 -0.033 1.00 94.94 117 GLU A CA 1
ATOM 967 C C . GLU A 1 117 ? -12.777 -11.093 -0.000 1.00 94.94 117 GLU A C 1
ATOM 969 O O . GLU A 1 117 ? -13.544 -11.638 0.789 1.00 94.94 117 GLU A O 1
ATOM 974 N N . SER A 1 118 ? -11.945 -11.783 -0.786 1.00 93.25 118 SER A N 1
ATOM 975 C CA . SER A 1 118 ? -11.875 -13.247 -0.792 1.00 93.25 118 SER A CA 1
ATOM 976 C C . SER A 1 118 ? -11.460 -13.805 0.567 1.00 93.25 118 SER A C 1
ATOM 978 O O . SER A 1 118 ? -11.995 -14.820 0.994 1.00 93.25 118 SER A O 1
ATOM 980 N N . SER A 1 119 ? -10.548 -13.140 1.276 1.00 92.81 119 SER A N 1
ATOM 981 C CA . SER A 1 119 ? -10.117 -13.594 2.604 1.00 92.81 119 SER A CA 1
ATOM 982 C C . SER A 1 119 ? -11.163 -13.337 3.689 1.00 92.81 119 SER A C 1
ATOM 984 O O . SER A 1 119 ? -11.173 -14.021 4.706 1.00 92.81 119 SER A O 1
ATOM 986 N N . LEU A 1 120 ? -12.060 -12.371 3.482 1.00 94.75 120 LEU A N 1
ATOM 987 C CA . LEU A 1 120 ? -13.202 -12.103 4.358 1.00 94.75 120 LEU A CA 1
ATOM 988 C C . LEU A 1 120 ? -14.418 -12.988 4.035 1.00 94.75 120 LEU A C 1
ATOM 990 O 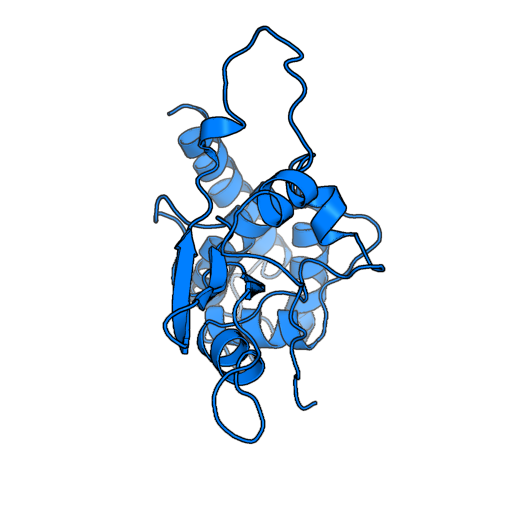O . LEU A 1 120 ? -15.424 -12.917 4.745 1.00 94.75 120 LEU A O 1
ATOM 994 N N . GLN A 1 121 ? -14.334 -13.842 3.013 1.00 91.38 121 GLN A N 1
ATOM 995 C CA . GLN A 1 121 ? -15.291 -14.923 2.792 1.00 91.38 121 GLN A CA 1
ATOM 996 C C . GLN A 1 121 ? -15.002 -16.088 3.751 1.00 91.38 121 GLN A C 1
ATOM 998 O O . GLN A 1 121 ? -13.856 -16.419 4.048 1.00 91.38 121 GLN A O 1
ATOM 1003 N N . GLY A 1 122 ? -16.063 -16.692 4.273 1.00 82.50 122 GLY A N 1
ATOM 1004 C CA . GLY A 1 122 ? -16.057 -17.918 5.060 1.00 82.50 122 GLY A CA 1
ATOM 1005 C C . GLY A 1 122 ? -16.736 -19.072 4.306 1.00 82.50 122 GLY A C 1
ATOM 1006 O O . GLY A 1 122 ? -17.272 -18.873 3.217 1.00 82.50 122 GLY A O 1
ATOM 1007 N N . PRO A 1 123 ? -16.773 -20.285 4.886 1.00 80.50 123 PRO A N 1
ATOM 1008 C CA . PRO A 1 123 ? -17.294 -21.481 4.212 1.00 80.50 123 PRO A CA 1
ATOM 1009 C C . PRO A 1 123 ? -18.748 -21.366 3.729 1.00 80.50 123 PRO A C 1
ATOM 1011 O O . PRO A 1 123 ? -19.128 -21.992 2.745 1.00 80.50 123 PRO A O 1
ATOM 1014 N N . THR A 1 124 ? -19.565 -20.582 4.434 1.00 83.12 124 THR A N 1
ATOM 1015 C CA . THR A 1 124 ? -21.013 -20.447 4.207 1.00 83.12 124 THR A CA 1
ATOM 1016 C C . THR A 1 124 ? -21.436 -19.022 3.839 1.00 83.12 124 THR A C 1
ATOM 1018 O O . THR A 1 124 ? -22.628 -18.724 3.851 1.00 83.12 124 THR A O 1
ATOM 1021 N N . GLY A 1 125 ? -20.496 -18.115 3.562 1.00 87.31 125 GLY A N 1
ATOM 1022 C CA . GLY A 1 125 ? -20.796 -16.693 3.368 1.00 87.31 125 GLY A CA 1
ATOM 1023 C C . GLY A 1 125 ? -19.593 -15.810 3.670 1.00 87.31 125 GLY A C 1
ATOM 1024 O O . GLY A 1 125 ? -18.500 -16.087 3.197 1.00 87.31 125 GLY A O 1
ATOM 1025 N N . PHE A 1 126 ? -19.774 -14.757 4.461 1.00 89.62 126 PHE A N 1
ATOM 1026 C CA . PHE A 1 126 ? -18.659 -13.975 5.002 1.00 89.62 126 PHE A CA 1
ATOM 1027 C C . PHE A 1 126 ? -18.206 -14.513 6.362 1.00 89.62 126 PHE A C 1
ATOM 1029 O O . PHE A 1 126 ? -18.925 -15.273 7.013 1.00 89.62 126 PHE A O 1
ATOM 1036 N N . GLN A 1 127 ? -17.004 -14.125 6.789 1.00 91.50 127 GLN A N 1
ATOM 1037 C CA . GLN A 1 127 ? -16.569 -14.304 8.175 1.00 91.50 127 GLN A CA 1
ATOM 1038 C C . GLN A 1 127 ? -17.500 -13.554 9.146 1.00 91.50 127 GLN A C 1
ATOM 1040 O O . GLN A 1 127 ? -18.349 -12.773 8.726 1.00 91.50 127 GLN A O 1
ATOM 1045 N N . GLU A 1 128 ? -17.345 -13.771 10.456 1.00 92.25 128 GLU A N 1
ATOM 1046 C CA . GLU A 1 128 ? -18.183 -13.064 11.435 1.00 92.25 128 GLU A CA 1
ATOM 1047 C C . GLU A 1 128 ? -18.031 -11.537 11.300 1.00 92.25 128 GLU A C 1
ATOM 1049 O O . GLU A 1 128 ? -16.914 -11.049 11.052 1.00 92.25 128 GLU A O 1
ATOM 1054 N N . PRO A 1 129 ? -19.127 -10.784 11.499 1.00 94.69 129 PRO A N 1
ATOM 1055 C CA . PRO A 1 129 ? -19.091 -9.333 11.583 1.00 94.69 129 PRO A CA 1
ATOM 1056 C C . PRO A 1 129 ? -17.995 -8.824 12.522 1.00 94.69 129 PRO A C 1
ATOM 1058 O O . PRO A 1 129 ? -17.712 -9.403 13.573 1.00 94.69 129 PRO A O 1
ATOM 1061 N N . GLY A 1 130 ? -17.345 -7.742 12.114 1.00 94.94 130 GLY A N 1
ATOM 1062 C CA . GLY A 1 130 ? -16.201 -7.173 12.814 1.00 94.94 130 GLY A CA 1
ATOM 1063 C C . GLY A 1 130 ? -14.843 -7.749 12.428 1.00 94.94 130 GLY A C 1
ATOM 1064 O O . GLY A 1 130 ? -13.820 -7.215 12.857 1.00 94.94 130 GLY A O 1
ATOM 1065 N N . THR A 1 131 ? -14.791 -8.782 11.583 1.00 96.06 131 THR A N 1
ATOM 1066 C CA . THR A 1 131 ? -13.528 -9.223 10.973 1.00 96.06 131 THR A CA 1
ATOM 1067 C C . THR A 1 131 ? -13.035 -8.179 9.975 1.00 96.06 131 THR A C 1
ATOM 1069 O O . THR A 1 131 ? -13.777 -7.824 9.058 1.00 96.06 131 THR A O 1
ATOM 1072 N N . PHE A 1 132 ? -11.782 -7.731 10.101 1.00 96.69 132 PHE A N 1
ATOM 1073 C CA . PHE A 1 132 ? -11.227 -6.689 9.237 1.00 96.69 132 PHE A CA 1
ATOM 1074 C C . PHE A 1 132 ? -9.785 -6.917 8.788 1.00 96.69 132 PHE A C 1
ATOM 1076 O O . PHE A 1 132 ? -8.992 -7.570 9.457 1.00 96.69 132 PHE A O 1
ATOM 1083 N N . ILE A 1 133 ? -9.429 -6.324 7.651 1.00 96.44 133 ILE A N 1
ATOM 1084 C CA . ILE A 1 133 ? -8.093 -6.370 7.062 1.00 96.44 133 ILE A CA 1
ATOM 1085 C C . ILE A 1 133 ? -7.671 -4.964 6.635 1.00 96.44 133 ILE A C 1
ATOM 1087 O O . ILE A 1 133 ? -8.437 -4.222 6.013 1.00 96.44 133 ILE A O 1
ATOM 1091 N N . LEU A 1 134 ? -6.425 -4.615 6.948 1.00 96.50 134 LEU A N 1
ATOM 1092 C CA . LEU A 1 134 ? -5.787 -3.373 6.528 1.00 96.50 134 LEU A CA 1
ATOM 1093 C C . LEU A 1 134 ? -5.097 -3.552 5.174 1.00 96.50 134 LEU A C 1
ATOM 1095 O O . LEU A 1 134 ? -4.386 -4.535 4.956 1.00 96.50 134 LEU A O 1
ATOM 1099 N N . ARG A 1 135 ? -5.275 -2.585 4.270 1.00 96.19 135 ARG A N 1
ATOM 1100 C CA . ARG A 1 135 ? -4.639 -2.597 2.946 1.00 96.19 135 ARG A CA 1
ATOM 1101 C C . ARG A 1 135 ? -4.348 -1.213 2.401 1.00 96.19 135 ARG A C 1
ATOM 1103 O O . ARG A 1 135 ? -5.081 -0.263 2.665 1.00 96.19 135 ARG A O 1
ATOM 1110 N N . PHE A 1 136 ? -3.341 -1.132 1.543 1.00 96.12 136 PHE A N 1
ATOM 1111 C CA . PHE A 1 136 ? -3.095 0.036 0.706 1.00 96.12 136 PHE A CA 1
ATOM 1112 C C . PHE A 1 136 ? -3.886 -0.109 -0.605 1.00 96.12 136 PHE A C 1
ATOM 1114 O O . PHE A 1 136 ? -3.793 -1.150 -1.258 1.00 96.12 136 PHE A O 1
ATOM 1121 N N . PRO A 1 137 ? -4.705 0.874 -1.011 1.00 95.69 137 PRO A N 1
ATOM 1122 C CA . PRO A 1 137 ? -5.525 0.761 -2.208 1.00 95.69 137 PRO A CA 1
ATOM 1123 C C . PRO A 1 137 ? -4.656 0.791 -3.473 1.00 95.69 137 PRO A C 1
ATOM 1125 O O . PRO A 1 137 ? -4.051 1.804 -3.816 1.00 95.69 137 PRO A O 1
ATOM 1128 N N . THR A 1 138 ? -4.638 -0.319 -4.210 1.00 95.38 138 THR A N 1
ATOM 1129 C CA . THR A 1 138 ? -3.863 -0.489 -5.455 1.00 95.38 138 THR A CA 1
ATOM 1130 C C . THR A 1 138 ? -4.330 0.414 -6.598 1.00 95.38 138 THR A C 1
ATOM 1132 O O . THR A 1 138 ? -3.565 0.725 -7.500 1.00 95.38 138 THR A O 1
ATOM 1135 N N . SER A 1 139 ? -5.575 0.893 -6.543 1.00 93.69 139 SER A N 1
ATOM 1136 C CA . SER A 1 139 ? -6.167 1.791 -7.539 1.00 93.69 139 SER A CA 1
ATOM 1137 C C . SER A 1 139 ? -5.871 3.279 -7.299 1.00 93.69 139 SER A C 1
ATOM 1139 O O . SER A 1 139 ? -6.451 4.128 -7.980 1.00 93.69 139 SER A O 1
ATOM 1141 N N . ARG A 1 140 ? -5.076 3.624 -6.276 1.00 93.38 140 ARG A N 1
ATOM 1142 C CA . ARG A 1 140 ? -4.788 5.010 -5.873 1.00 93.38 140 ARG A CA 1
ATOM 1143 C C . ARG A 1 140 ? -3.282 5.254 -5.886 1.00 93.38 140 ARG A C 1
ATOM 1145 O O . ARG A 1 140 ? -2.594 5.004 -4.901 1.00 93.38 140 ARG A O 1
ATOM 1152 N N . SER A 1 141 ? -2.797 5.780 -7.000 1.00 94.62 141 SER A N 1
ATOM 1153 C CA . SER A 1 141 ? -1.409 6.217 -7.172 1.00 94.62 141 SER A CA 1
ATOM 1154 C C . SER A 1 141 ? -1.342 7.739 -7.196 1.00 94.62 141 SER A C 1
ATOM 1156 O O . SER A 1 141 ? -2.339 8.403 -7.493 1.00 94.62 141 SER A O 1
ATOM 1158 N N . TRP A 1 142 ? -0.178 8.311 -6.897 1.00 94.62 142 TRP A N 1
ATOM 1159 C CA . TRP A 1 142 ? 0.059 9.738 -7.109 1.00 94.62 142 TRP A CA 1
ATOM 1160 C C . TRP A 1 142 ? -0.293 10.108 -8.568 1.00 94.62 142 TRP A C 1
ATOM 1162 O O . TRP A 1 142 ? 0.044 9.336 -9.467 1.00 94.62 142 TRP A O 1
ATOM 1172 N N . PRO A 1 143 ? -0.998 11.228 -8.831 1.00 93.00 143 PRO A N 1
ATOM 1173 C CA . PRO A 1 143 ? -1.276 12.364 -7.943 1.00 93.00 143 PRO A CA 1
ATOM 1174 C C . PRO A 1 143 ? -2.576 12.273 -7.123 1.00 93.00 143 PRO A C 1
ATOM 1176 O O . PRO A 1 143 ? -3.018 13.285 -6.579 1.00 93.00 143 PRO A O 1
ATOM 1179 N N . HIS A 1 144 ? -3.210 11.101 -7.016 1.00 91.94 144 HIS A N 1
ATOM 1180 C CA . HIS A 1 144 ? -4.445 10.954 -6.242 1.00 91.94 144 HIS A CA 1
ATOM 1181 C C . HIS A 1 144 ? -4.235 11.362 -4.765 1.00 91.94 144 HIS A C 1
ATOM 1183 O O . HIS A 1 144 ? -3.253 10.928 -4.159 1.00 91.94 144 HIS A O 1
ATOM 1189 N N . PRO A 1 145 ? -5.147 12.141 -4.145 1.00 88.31 145 PRO A N 1
ATOM 1190 C CA . PRO A 1 145 ? -4.985 12.610 -2.762 1.00 88.31 145 PRO A CA 1
ATOM 1191 C C . PRO A 1 145 ? -4.898 11.469 -1.738 1.00 88.31 145 PRO A C 1
ATOM 1193 O O . PRO A 1 145 ? -4.208 11.602 -0.733 1.00 88.31 145 PRO A O 1
ATOM 1196 N N . ASP A 1 146 ? -5.556 10.345 -2.029 1.00 90.25 146 ASP A N 1
ATOM 1197 C CA . ASP A 1 146 ? -5.534 9.139 -1.190 1.00 90.25 146 ASP A CA 1
ATOM 1198 C C . ASP A 1 146 ? -4.388 8.159 -1.499 1.00 90.25 146 ASP A C 1
ATOM 1200 O O . ASP A 1 146 ? -4.399 7.030 -1.006 1.00 90.25 146 ASP A O 1
ATOM 1204 N N . ALA A 1 147 ? -3.423 8.529 -2.345 1.00 91.69 147 ALA A N 1
ATOM 1205 C CA . ALA A 1 147 ? -2.295 7.651 -2.645 1.00 91.69 147 ALA A CA 1
ATOM 1206 C C . ALA A 1 147 ? -1.488 7.344 -1.372 1.00 91.69 147 ALA A C 1
ATOM 1208 O O . ALA A 1 147 ? -1.089 8.251 -0.643 1.00 91.69 147 ALA A O 1
ATOM 1209 N N . GLY A 1 148 ? -1.250 6.058 -1.109 1.00 91.69 148 GLY A N 1
ATOM 1210 C CA . GLY A 1 148 ? -0.547 5.589 0.091 1.00 91.69 148 GLY A CA 1
ATOM 1211 C C . GLY A 1 148 ? -1.391 5.512 1.367 1.00 91.69 148 GLY A C 1
ATOM 1212 O O . GLY A 1 148 ? -0.909 4.976 2.362 1.00 91.69 148 GLY A O 1
ATOM 1213 N N . ASN A 1 149 ? -2.638 5.995 1.364 1.00 91.81 149 ASN A N 1
ATOM 1214 C CA . ASN A 1 149 ? -3.503 5.900 2.542 1.00 91.81 149 ASN A CA 1
ATOM 1215 C C . ASN A 1 149 ? -3.887 4.450 2.855 1.00 91.81 149 ASN A C 1
ATOM 1217 O O . ASN A 1 149 ? -3.858 3.568 1.998 1.00 91.81 149 ASN A O 1
ATOM 1221 N N . LEU A 1 150 ? -4.296 4.219 4.099 1.00 93.62 150 LEU A N 1
ATOM 1222 C CA . LEU A 1 150 ? -4.720 2.909 4.567 1.00 93.62 150 LEU A CA 1
ATOM 1223 C C . LEU A 1 150 ? -6.244 2.775 4.456 1.00 93.62 150 LEU A C 1
ATOM 1225 O O . LEU A 1 150 ? -6.994 3.677 4.828 1.00 93.62 150 LEU A O 1
ATOM 1229 N N . VAL A 1 151 ? -6.703 1.641 3.941 1.00 95.62 151 VAL A N 1
ATOM 1230 C CA . VAL A 1 151 ? -8.114 1.260 3.872 1.00 95.62 151 VAL A CA 1
ATOM 1231 C C . VAL A 1 151 ? -8.334 0.075 4.798 1.00 95.62 151 VAL A C 1
ATOM 1233 O O . VAL A 1 151 ? -7.588 -0.903 4.742 1.00 95.62 151 VAL A O 1
ATOM 1236 N N . VAL A 1 152 ? -9.388 0.140 5.605 1.00 96.31 152 VAL A N 1
ATOM 1237 C CA . VAL A 1 152 ? -9.912 -1.019 6.325 1.00 96.31 152 VAL A CA 1
ATOM 1238 C C . VAL A 1 152 ? -11.022 -1.654 5.492 1.00 96.31 152 VAL A C 1
ATOM 1240 O O . VAL A 1 152 ? -11.954 -0.977 5.060 1.00 96.31 152 VAL A O 1
ATOM 1243 N N . SER A 1 153 ? -10.882 -2.943 5.196 1.00 97.31 153 SER A N 1
ATOM 1244 C CA . SER A 1 153 ? -11.937 -3.764 4.589 1.00 97.31 153 SER A CA 1
ATOM 1245 C C . SER A 1 153 ? -12.473 -4.704 5.652 1.00 97.31 153 SER A C 1
ATOM 1247 O O . SER A 1 153 ? -11.667 -5.357 6.307 1.00 97.31 153 SER A O 1
ATOM 1249 N N . TYR A 1 154 ? -13.784 -4.752 5.855 1.00 96.94 154 TYR A N 1
ATOM 1250 C CA . TYR A 1 154 ? -14.366 -5.484 6.978 1.00 96.94 154 TYR A CA 1
ATOM 1251 C C . TYR A 1 154 ? -15.754 -6.032 6.667 1.00 96.94 154 TYR A C 1
ATOM 1253 O O . TYR A 1 154 ? -16.415 -5.581 5.728 1.00 96.94 154 TYR A O 1
ATOM 1261 N N . VAL A 1 155 ? -16.175 -7.016 7.461 1.00 96.69 155 VAL A N 1
ATOM 1262 C CA . VAL A 1 155 ? -17.544 -7.542 7.440 1.00 96.69 155 VAL A CA 1
ATOM 1263 C C . VAL A 1 155 ? -18.398 -6.721 8.400 1.00 96.69 155 VAL A C 1
ATOM 1265 O O . VAL A 1 155 ? -18.133 -6.703 9.601 1.00 96.69 155 VAL A O 1
ATOM 1268 N N . GLY A 1 156 ? -19.411 -6.037 7.876 1.00 95.19 156 GLY A N 1
ATOM 1269 C CA . GLY A 1 156 ? -20.359 -5.266 8.678 1.00 95.19 156 GLY A CA 1
ATOM 1270 C C . GLY A 1 156 ? -21.384 -6.151 9.388 1.00 95.19 156 GLY A C 1
ATOM 1271 O O . GLY A 1 156 ? -21.564 -7.324 9.057 1.00 95.19 156 GLY A O 1
ATOM 1272 N N . ASN A 1 157 ? -22.115 -5.567 10.340 1.00 93.12 157 ASN A N 1
ATOM 1273 C CA . ASN A 1 157 ? -23.221 -6.243 11.038 1.00 93.12 157 ASN A CA 1
ATOM 1274 C C . ASN A 1 157 ? -24.382 -6.628 10.104 1.00 93.12 157 ASN A C 1
ATOM 1276 O O . ASN A 1 157 ? -25.203 -7.477 10.440 1.00 93.12 157 ASN A O 1
ATOM 1280 N N . ASP A 1 158 ? -24.436 -6.024 8.918 1.00 93.06 158 ASP A N 1
ATOM 1281 C CA . ASP A 1 158 ? -25.353 -6.369 7.835 1.00 93.06 158 ASP A CA 1
ATOM 1282 C C . ASP A 1 158 ? -24.873 -7.558 6.984 1.00 93.06 158 ASP A C 1
ATOM 1284 O O . ASP A 1 158 ? -25.497 -7.864 5.967 1.00 93.06 158 ASP A O 1
ATOM 1288 N N . TYR A 1 159 ? -23.779 -8.220 7.385 1.00 90.81 159 TYR A N 1
ATOM 1289 C CA . TYR A 1 159 ? -23.127 -9.304 6.647 1.00 90.81 159 TYR A CA 1
ATOM 1290 C C . TYR A 1 159 ? -22.766 -8.896 5.214 1.00 90.81 159 TYR A C 1
ATOM 1292 O O . TYR A 1 159 ? -22.893 -9.682 4.274 1.00 90.81 159 TYR A O 1
ATOM 1300 N N . LYS A 1 160 ? -22.319 -7.650 5.031 1.00 93.50 160 LYS A N 1
ATOM 1301 C CA . LYS A 1 160 ? -21.757 -7.162 3.769 1.00 93.50 160 LYS A CA 1
ATOM 1302 C C . LYS A 1 160 ? -20.323 -6.704 3.956 1.00 93.50 160 LYS A C 1
ATOM 1304 O O . LYS A 1 160 ? -19.872 -6.415 5.062 1.00 93.50 160 LYS A O 1
ATOM 1309 N N . LEU A 1 161 ? -19.611 -6.643 2.839 1.00 95.62 161 LEU A N 1
ATOM 1310 C CA . LEU A 1 161 ? -18.268 -6.092 2.790 1.00 95.62 161 LEU A CA 1
ATOM 1311 C C . LEU A 1 161 ? -18.333 -4.572 2.718 1.00 95.62 161 LEU A C 1
ATOM 1313 O O . LEU A 1 161 ? -18.968 -4.003 1.828 1.00 95.62 161 LEU A O 1
ATOM 1317 N N . HIS A 1 162 ? -17.614 -3.934 3.631 1.00 96.75 162 HIS A N 1
ATOM 1318 C CA . HIS A 1 162 ? -17.432 -2.491 3.667 1.00 96.75 162 HIS A CA 1
ATOM 1319 C C . HIS A 1 162 ? -15.958 -2.157 3.482 1.00 96.75 162 HIS A C 1
ATOM 1321 O O . HIS A 1 162 ? -15.064 -2.910 3.879 1.00 96.75 162 HIS A O 1
ATOM 1327 N N . HIS A 1 163 ? -15.692 -1.004 2.871 1.00 96.50 163 HIS A N 1
ATOM 1328 C CA . HIS A 1 163 ? -14.341 -0.479 2.713 1.00 96.50 163 HIS A CA 1
ATOM 1329 C C . HIS A 1 163 ? -14.322 0.974 3.140 1.00 96.50 163 HIS A C 1
ATOM 1331 O O . HIS A 1 163 ? -14.975 1.818 2.524 1.00 96.50 163 HIS A O 1
ATOM 1337 N N . ARG A 1 164 ? -13.527 1.276 4.158 1.00 94.94 164 ARG A N 1
ATOM 1338 C CA . ARG A 1 164 ? -13.401 2.628 4.684 1.00 94.94 164 ARG A CA 1
ATOM 1339 C C . ARG A 1 164 ? -11.963 3.091 4.563 1.00 94.94 164 ARG A C 1
ATOM 1341 O O . ARG A 1 164 ? -11.040 2.439 5.047 1.00 94.94 164 ARG A O 1
ATOM 1348 N N . LEU A 1 165 ? -11.776 4.229 3.905 1.00 92.94 165 LEU A N 1
ATOM 1349 C CA . LEU A 1 165 ? -10.510 4.942 3.951 1.00 92.94 165 LEU A CA 1
ATOM 1350 C C . LEU A 1 165 ? -10.316 5.461 5.375 1.00 92.94 165 LEU A C 1
ATOM 1352 O O . LEU A 1 165 ? -11.187 6.155 5.908 1.00 92.94 165 LEU A O 1
ATOM 1356 N N . LEU A 1 166 ? -9.192 5.126 5.998 1.00 88.81 166 LEU A N 1
ATOM 1357 C CA . LEU A 1 166 ? -8.853 5.708 7.285 1.00 88.81 166 LEU A CA 1
ATOM 1358 C C . LEU A 1 166 ? -8.529 7.191 7.056 1.00 88.81 166 LEU A C 1
ATOM 1360 O O . LEU A 1 166 ? -7.821 7.552 6.116 1.00 88.81 166 LEU A O 1
ATOM 1364 N N . SER A 1 167 ? -9.118 8.073 7.865 1.00 73.19 167 SER A N 1
ATOM 1365 C CA . SER A 1 167 ? -8.876 9.512 7.751 1.00 73.19 167 SER A CA 1
ATOM 1366 C C . SER A 1 167 ? -7.660 9.890 8.584 1.00 73.19 167 SER A C 1
ATOM 1368 O O . SER A 1 167 ? -7.720 9.953 9.811 1.00 73.19 167 SER A O 1
ATOM 1370 N N . MET A 1 168 ? -6.553 10.176 7.902 1.00 66.12 168 MET A N 1
ATOM 1371 C CA . MET A 1 168 ? -5.248 10.411 8.540 1.00 66.12 168 MET A CA 1
ATOM 1372 C C . MET A 1 168 ? -5.105 11.844 9.077 1.00 66.12 168 MET A C 1
ATOM 1374 O O . MET A 1 168 ? -4.113 12.186 9.717 1.00 66.12 168 MET A O 1
ATOM 1378 N N . HIS A 1 169 ? -6.104 12.697 8.819 1.00 58.09 169 HIS A N 1
ATOM 1379 C CA . HIS A 1 169 ? -6.109 14.108 9.206 1.00 58.09 169 HIS A CA 1
ATOM 1380 C C . HIS A 1 169 ? -6.247 14.309 10.723 1.00 58.09 169 HIS A C 1
ATOM 1382 O O . HIS A 1 169 ? -5.753 15.310 11.232 1.00 58.09 169 HIS A O 1
ATOM 1388 N N . HIS A 1 170 ? -6.831 13.354 11.458 1.00 47.75 170 HIS A N 1
ATOM 1389 C CA . HIS A 1 170 ? -6.939 13.443 12.923 1.00 47.75 170 HIS A CA 1
ATOM 1390 C C . HIS A 1 170 ? -5.607 13.220 13.654 1.00 47.75 170 HIS A C 1
ATOM 1392 O O . HIS A 1 170 ? -5.467 13.650 14.792 1.00 47.75 170 HIS A O 1
ATOM 1398 N N . VAL A 1 171 ? -4.603 12.633 12.992 1.00 48.75 171 VAL A N 1
ATOM 1399 C CA . VAL A 1 171 ? -3.232 12.529 13.528 1.00 48.75 171 VAL A CA 1
ATOM 1400 C C . VAL A 1 171 ? -2.430 13.814 13.249 1.00 48.75 171 VAL A C 1
ATOM 1402 O O . VAL A 1 171 ? -1.385 14.054 13.841 1.00 48.75 171 VAL A O 1
ATOM 1405 N N . TYR A 1 172 ? -2.942 14.683 12.369 1.00 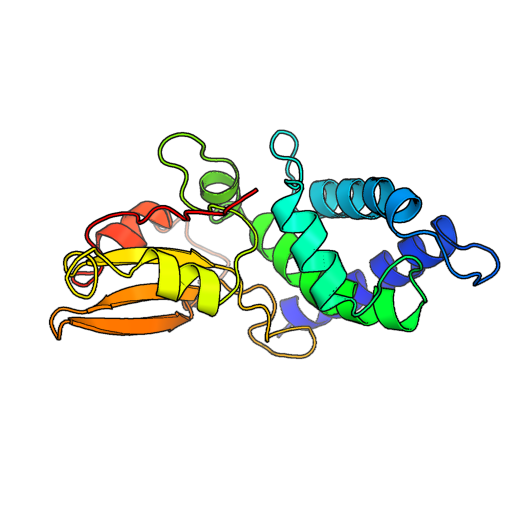46.41 172 TYR A N 1
ATOM 1406 C CA . TYR A 1 172 ? -2.305 15.925 11.921 1.00 46.41 172 TYR A CA 1
ATOM 1407 C C . TYR A 1 172 ? -2.762 17.179 12.682 1.00 46.41 172 TYR A C 1
ATOM 1409 O O . TYR A 1 172 ? -2.610 18.297 12.182 1.00 46.41 172 TYR A O 1
ATOM 1417 N N . GLY A 1 173 ? -3.273 17.015 13.904 1.00 34.94 173 GLY A N 1
ATOM 1418 C CA . GLY A 1 173 ? -3.480 18.122 14.832 1.00 34.94 173 GLY A CA 1
ATOM 1419 C C . GLY A 1 173 ? -2.153 18.792 15.193 1.00 34.94 173 GLY A C 1
ATOM 1420 O O . GLY A 1 173 ? -1.491 18.380 16.131 1.00 34.94 173 GLY A O 1
ATOM 1421 N N . SER A 1 174 ? -1.774 19.791 14.391 1.00 36.62 174 SER A N 1
ATOM 1422 C CA . SER A 1 174 ? -1.060 21.018 14.757 1.00 36.62 174 SER A CA 1
ATOM 1423 C C . SER A 1 174 ? -0.061 20.915 15.911 1.00 36.62 174 SER A C 1
ATOM 1425 O O . SER A 1 174 ? -0.489 20.933 17.052 1.00 36.62 174 SER A O 1
ATOM 1427 N N . GLY A 1 175 ? 1.238 20.949 15.584 1.00 44.25 175 GLY A N 1
ATOM 1428 C CA . GLY A 1 175 ? 2.291 21.826 16.140 1.00 44.25 175 GLY A CA 1
ATOM 1429 C C . GLY A 1 175 ? 2.502 22.032 17.647 1.00 44.25 175 GLY A C 1
ATOM 1430 O O . GLY A 1 175 ? 3.577 22.487 18.012 1.00 44.25 175 GLY A O 1
ATOM 1431 N N . ASP A 1 176 ? 1.553 21.735 18.516 1.00 42.88 176 ASP A N 1
ATOM 1432 C CA . ASP A 1 176 ? 1.599 22.046 19.930 1.00 42.88 176 ASP A CA 1
ATOM 1433 C C . ASP A 1 176 ? 0.488 21.256 20.626 1.00 42.88 176 ASP A C 1
ATOM 1435 O O . ASP A 1 176 ? -0.672 21.660 20.663 1.00 42.88 176 ASP A O 1
ATOM 1439 N N . ASN A 1 177 ? 0.832 20.038 21.030 1.00 39.94 177 ASN A N 1
ATOM 1440 C CA . ASN A 1 177 ? 0.364 19.350 22.229 1.00 39.94 177 ASN A CA 1
ATOM 1441 C C . ASN A 1 177 ? 0.596 17.860 22.033 1.00 39.94 177 ASN A C 1
ATOM 1443 O O . ASN A 1 177 ? 0.095 17.237 21.099 1.00 39.94 177 ASN A O 1
ATOM 1447 N N . ARG A 1 178 ? 1.336 17.282 22.976 1.00 41.25 178 ARG A N 1
ATOM 1448 C CA . ARG A 1 178 ? 1.440 15.842 23.222 1.00 41.25 178 ARG A CA 1
ATOM 1449 C C . ARG A 1 178 ? 0.089 15.300 23.711 1.00 41.25 178 ARG A C 1
ATOM 1451 O O . ARG A 1 178 ? 0.009 14.732 24.793 1.00 41.25 178 ARG A O 1
ATOM 1458 N N . VAL A 1 179 ? -0.988 15.558 22.969 1.00 46.38 179 VAL A N 1
ATOM 1459 C CA . VAL A 1 179 ? -2.262 14.880 23.181 1.00 46.38 179 VAL A CA 1
ATOM 1460 C C . VAL A 1 179 ? -1.958 13.414 22.954 1.00 46.38 179 VAL A C 1
ATOM 1462 O O . VAL A 1 179 ? -1.355 13.099 21.932 1.00 46.38 179 VAL A O 1
ATOM 1465 N N . ASP A 1 180 ? -2.302 12.562 23.917 1.00 49.81 180 ASP A N 1
ATOM 1466 C CA . ASP A 1 180 ? -2.214 11.106 23.833 1.00 49.81 180 ASP A CA 1
ATOM 1467 C C . ASP A 1 180 ? -2.783 10.620 22.494 1.00 49.81 180 ASP A C 1
ATOM 1469 O O . ASP A 1 180 ? -3.980 10.351 22.354 1.00 49.81 180 ASP A O 1
ATOM 1473 N N . VAL A 1 181 ? -1.931 10.551 21.468 1.00 55.94 181 VAL A N 1
ATOM 1474 C CA . VAL A 1 181 ? -2.298 9.978 20.183 1.00 55.94 181 VAL A CA 1
ATOM 1475 C C . VAL A 1 181 ? -2.363 8.494 20.458 1.00 55.94 181 VAL A C 1
ATOM 1477 O O . VAL A 1 181 ? -1.336 7.816 20.519 1.00 55.94 181 VAL A O 1
ATOM 1480 N N . LYS A 1 182 ? -3.582 8.008 20.695 1.00 67.06 182 LYS A N 1
ATOM 1481 C CA . LYS A 1 182 ? -3.832 6.580 20.831 1.00 67.06 182 LYS A CA 1
ATOM 1482 C C . LYS A 1 182 ? -3.202 5.870 19.628 1.00 67.06 182 LYS A C 1
ATOM 1484 O O . LYS A 1 182 ? -3.421 6.316 18.497 1.00 67.06 182 LYS A O 1
ATOM 1489 N N . PRO A 1 183 ? -2.423 4.800 19.849 1.00 82.19 183 PRO A N 1
ATOM 1490 C CA . PRO A 1 183 ? -1.911 3.968 18.774 1.00 82.19 183 PRO A CA 1
ATOM 1491 C C . PRO A 1 183 ? -3.027 3.614 17.785 1.00 82.19 183 PRO A C 1
ATOM 1493 O O . PRO A 1 183 ? -4.176 3.403 18.181 1.00 82.19 183 PRO A O 1
ATOM 1496 N N . LEU A 1 184 ? -2.709 3.539 16.490 1.00 85.94 184 LEU A N 1
ATOM 1497 C CA . LEU A 1 184 ? -3.702 3.222 15.458 1.00 85.94 184 LEU A CA 1
ATOM 1498 C C . LEU A 1 184 ? -4.444 1.908 15.765 1.00 85.94 184 LEU A C 1
ATOM 1500 O O . LEU A 1 184 ? -5.626 1.782 15.465 1.00 85.94 184 LEU A O 1
ATOM 1504 N N . GLN A 1 185 ? -3.765 0.958 16.407 1.00 88.12 185 GLN A N 1
ATOM 1505 C CA . GLN A 1 185 ? -4.331 -0.289 16.917 1.00 88.12 185 GLN A CA 1
ATOM 1506 C C . GLN A 1 185 ? -5.526 -0.042 17.844 1.00 88.12 185 GLN A C 1
ATOM 1508 O O . GLN A 1 185 ? -6.591 -0.618 17.639 1.00 88.12 185 GLN A O 1
ATOM 1513 N N . ASP A 1 186 ? -5.368 0.849 18.822 1.00 86.31 186 ASP A N 1
ATOM 1514 C CA . ASP A 1 186 ? -6.406 1.174 19.801 1.00 86.31 186 ASP A CA 1
ATOM 1515 C C . ASP A 1 186 ? -7.573 1.898 19.132 1.00 86.31 186 ASP A C 1
ATOM 1517 O O . ASP A 1 186 ? -8.727 1.671 19.484 1.00 86.31 186 ASP A O 1
ATOM 1521 N N . MET A 1 187 ? -7.290 2.749 18.140 1.00 87.62 187 MET A N 1
ATOM 1522 C CA . MET A 1 187 ? -8.334 3.406 17.350 1.00 87.62 187 MET A CA 1
ATOM 1523 C C . MET A 1 187 ? -9.138 2.405 16.516 1.00 87.62 187 MET A C 1
ATOM 1525 O O . MET A 1 187 ? -10.356 2.530 16.435 1.00 87.62 187 MET A O 1
ATOM 1529 N N . LEU A 1 188 ? -8.472 1.416 15.912 1.00 90.94 188 LEU A N 1
ATOM 1530 C CA . LEU A 1 188 ? -9.132 0.360 15.144 1.00 90.94 188 LEU A CA 1
ATOM 1531 C C . LEU A 1 188 ? -9.994 -0.526 16.045 1.00 90.94 188 LEU A C 1
ATOM 1533 O O . LEU A 1 188 ? -11.112 -0.837 15.671 1.00 90.94 188 LEU A O 1
ATOM 1537 N N . LEU A 1 189 ? -9.507 -0.894 17.231 1.00 88.94 189 LEU A N 1
ATOM 1538 C CA . LEU A 1 189 ? -10.249 -1.741 18.175 1.00 88.94 189 LEU A CA 1
ATOM 1539 C C . LEU A 1 189 ? -11.340 -0.988 18.954 1.00 88.94 189 LEU A C 1
ATOM 1541 O O . LEU A 1 189 ? -12.216 -1.617 19.540 1.00 88.94 189 LEU A O 1
ATOM 1545 N N . ALA A 1 190 ? -11.293 0.346 18.984 1.00 88.50 190 ALA A N 1
ATOM 1546 C CA . ALA A 1 190 ? -12.356 1.176 19.547 1.00 88.50 190 ALA A CA 1
ATOM 1547 C C . ALA A 1 190 ? -13.525 1.403 18.571 1.00 88.50 190 ALA A C 1
ATOM 1549 O O . ALA A 1 190 ? -14.576 1.886 18.992 1.00 88.50 190 ALA A O 1
ATOM 1550 N N . GLU A 1 191 ? -13.353 1.094 17.283 1.00 89.94 191 GLU A N 1
ATOM 1551 C CA . GLU A 1 191 ? -14.425 1.188 16.295 1.00 89.94 191 GLU A CA 1
ATOM 1552 C C . GLU A 1 191 ? -15.407 0.017 16.493 1.00 89.94 191 GLU A C 1
ATOM 1554 O O . GLU A 1 191 ? -15.007 -1.136 16.339 1.00 89.94 191 GLU A O 1
ATOM 1559 N N . PRO A 1 192 ? -16.693 0.262 16.804 1.00 88.44 192 PRO A N 1
ATOM 1560 C CA . PRO A 1 192 ? -17.662 -0.794 17.119 1.00 88.44 192 PRO A CA 1
ATOM 1561 C C . PRO A 1 192 ? -17.881 -1.811 15.991 1.00 88.44 192 PRO A C 1
ATOM 1563 O O . PRO A 1 192 ? -18.314 -2.932 16.254 1.00 88.44 192 PRO A O 1
ATOM 1566 N N . GLU A 1 193 ? -17.596 -1.439 14.743 1.00 93.06 193 GLU A N 1
ATOM 1567 C CA . GLU A 1 193 ? -17.689 -2.341 13.592 1.00 93.06 193 GLU A CA 1
ATOM 1568 C C . GLU A 1 193 ? -16.423 -3.172 13.351 1.00 93.06 193 GLU A C 1
ATOM 1570 O O . GLU A 1 193 ? -16.398 -3.945 12.399 1.00 93.06 193 GLU A O 1
ATOM 1575 N N . LEU A 1 194 ? -15.372 -3.019 14.161 1.00 94.69 194 LEU A N 1
ATOM 1576 C CA . LEU A 1 194 ? -14.096 -3.718 14.014 1.00 94.69 194 LEU A CA 1
ATOM 1577 C C . LEU A 1 194 ? -13.764 -4.445 15.322 1.00 94.69 194 LEU A C 1
ATOM 1579 O O . LEU A 1 194 ? -13.401 -3.840 16.323 1.00 94.69 194 LEU A O 1
ATOM 1583 N N . SER A 1 195 ? -13.865 -5.771 15.317 1.00 92.75 195 SER A N 1
ATOM 1584 C CA . SER A 1 195 ? -13.665 -6.595 16.515 1.00 92.75 195 SER A CA 1
ATOM 1585 C C . SER A 1 195 ? -12.399 -7.443 16.446 1.00 92.75 195 SER A C 1
ATOM 1587 O O . SER A 1 195 ? -11.773 -7.704 17.474 1.00 92.75 195 SER A O 1
ATOM 1589 N N . ARG A 1 196 ? -11.995 -7.885 15.247 1.00 93.19 196 ARG A N 1
ATOM 1590 C CA . ARG A 1 196 ? -10.866 -8.811 15.091 1.00 93.19 196 ARG A CA 1
ATOM 1591 C C . ARG A 1 196 ? -10.149 -8.688 13.755 1.00 93.19 196 ARG A C 1
ATOM 1593 O O . ARG A 1 196 ? -10.756 -8.469 12.710 1.00 93.19 196 ARG A O 1
ATOM 1600 N N . LEU A 1 197 ? -8.843 -8.929 13.791 1.00 93.44 197 LEU A N 1
ATOM 1601 C CA . LEU A 1 197 ? -8.012 -8.994 12.594 1.00 93.44 197 LEU A CA 1
ATOM 1602 C C . LEU A 1 197 ? -8.303 -10.267 11.794 1.00 93.44 197 LEU A C 1
ATOM 1604 O O . LEU A 1 197 ? -8.183 -11.380 12.306 1.00 93.44 197 LEU A O 1
ATOM 1608 N N . GLY A 1 198 ? -8.634 -10.087 10.521 1.00 92.31 198 GLY A N 1
ATOM 1609 C CA . GLY A 1 198 ? -8.662 -11.139 9.518 1.00 92.31 198 GLY A CA 1
ATOM 1610 C C . GLY A 1 198 ? -7.254 -11.523 9.063 1.00 92.31 198 GLY A C 1
ATOM 1611 O O . GLY A 1 198 ? -6.275 -10.808 9.289 1.00 92.31 198 GLY A O 1
ATOM 1612 N N . ARG A 1 199 ? -7.155 -12.671 8.394 1.00 91.56 199 ARG A N 1
ATOM 1613 C CA . ARG A 1 199 ? -5.913 -13.184 7.808 1.00 91.56 199 ARG A CA 1
ATOM 1614 C C . ARG A 1 199 ? -6.071 -13.301 6.308 1.00 91.56 199 ARG A C 1
ATOM 1616 O O . ARG A 1 199 ? -7.117 -13.737 5.844 1.00 91.56 199 ARG A O 1
ATOM 1623 N N . ILE A 1 200 ? -5.027 -12.937 5.571 1.00 87.12 200 ILE A N 1
ATOM 1624 C CA . ILE A 1 200 ? -4.989 -13.171 4.131 1.00 87.12 200 ILE A CA 1
ATOM 1625 C C . ILE A 1 200 ? -4.524 -14.599 3.875 1.00 87.12 200 ILE A C 1
ATOM 1627 O O . ILE A 1 200 ? -3.464 -15.007 4.349 1.00 87.12 200 ILE A O 1
ATOM 1631 N N . ILE A 1 201 ? -5.291 -15.328 3.070 1.00 75.19 201 ILE A N 1
ATOM 1632 C CA . ILE A 1 201 ? -4.867 -16.609 2.509 1.00 75.19 201 ILE A CA 1
ATOM 1633 C C . ILE A 1 201 ? -4.354 -16.321 1.099 1.00 75.19 201 ILE A C 1
ATOM 1635 O O . ILE A 1 201 ? -5.139 -16.089 0.184 1.00 75.19 201 ILE A O 1
ATOM 1639 N N . ARG A 1 202 ? -3.031 -16.309 0.912 1.00 68.88 202 ARG A N 1
ATOM 1640 C CA . ARG A 1 202 ? -2.432 -16.285 -0.430 1.00 68.88 202 ARG A CA 1
ATOM 1641 C C . ARG A 1 202 ? -2.035 -17.702 -0.807 1.00 68.88 202 ARG A C 1
ATOM 1643 O O . ARG A 1 202 ? -1.232 -18.306 -0.101 1.00 68.88 202 ARG A O 1
ATOM 1650 N N . SER A 1 203 ? -2.576 -18.228 -1.903 1.00 58.44 203 SER A N 1
ATOM 1651 C CA . SER A 1 203 ? -1.979 -19.403 -2.541 1.00 58.44 203 SER A CA 1
ATOM 1652 C C . SER A 1 203 ? -0.597 -19.018 -3.076 1.00 58.44 203 SER A C 1
ATOM 1654 O O . SER A 1 203 ? -0.449 -17.935 -3.649 1.00 58.44 203 SER A O 1
ATOM 1656 N N . HIS A 1 204 ? 0.395 -19.876 -2.839 1.00 43.31 204 HIS A N 1
ATOM 1657 C CA . HIS A 1 204 ? 1.741 -19.743 -3.398 1.00 43.31 204 HIS A CA 1
ATOM 1658 C C . HIS A 1 204 ? 1.742 -19.818 -4.926 1.00 43.31 204 HIS A C 1
ATOM 1660 O O . HIS A 1 204 ? 0.892 -20.553 -5.478 1.00 43.31 204 HIS A O 1
#

Foldseek 3Di:
DVVLVVLVVCLVVVLVVLCCVQCVPQDWHFLVSSQVSLQVVLCVLLVHDDDTADPVQSVLLCVQLVHDGTHGSSSSNSSSQQSSLQSNVNNDPQNVCQCPDVVVNQAQHADEPVLQQVLQADPVAGDDFQEKHKHQYSVAGPPRPSRNFIWIWTQFPVRDIDIDTDDCVVVVPDDDDVPPPDRVVVVQCPPPRHPDYTDGDDDD

Radius of gyration: 17.82 Å; chains: 1; bounding box: 47×44×45 Å

InterPro domains:
  IPR000980 SH2 domain [PS50001] (106-204)
  IPR001217 Transcription factor STAT [PTHR11801] (2-189)
  IPR036860 SH2 domain superfamily [G3DSA:3.30.505.10] (92-202)
  IPR036860 SH2 domain superfamily [SSF55550] (100-195)

Secondary structure (DSSP, 8-state):
-HHHHHHHHHHHHHHHHHHHHH-TT---EEHHHHHHHHHHHHHHHTT-SS-PPPHHHHHHHHHHHT-SSEE-HHHHHHHHHHHHHHHHHHTSTTTHHHHH--TT----SS--HHHHHHHTEETTEEPPTTEEEEE--TT--TTSTTTT--EEEEE-TTS-EEEEE--GGGGG--SS-------HHHHHHTSTT--EE-------

Sequence (204 aa):
MGNQILLAKRLIKDGTNLWKVMSPNNHHIPWENAVYEIEEQFMKIASCCSRSLSPQDLNLLRRIAGCQEYLTQENFEKLWCWLYPVAFIISRDWINPIWNSTSPKWIEGFITKEEAESSLQGPTGFQEPGTFILRFPTSRSWPHPDAGNLVVSYVGNDYKLHHRLLSMHHVYGSGDNRVDVKPLQDMLLAEPELSRLGRIIRSH